Protein AF-A0A434X2I1-F1 (afdb_monomer_lite)

pLDDT: mean 78.24, std 21.18, range [28.56, 98.38]

Foldseek 3Di:
DDDDDDDDDDDDDDDDDDDDDDDDDDDDDDDDDDDDDDDDDDDDDDDDDPDPVPVVVPVVVVVVVVVVVVVVVVVVVLLVVLLVVLVVLQVLLVVLVVVVVVDDPPCSVVVCVVVVHDPVSNVLSVLCNQLVPHSVNCSVQPSPRSVVLLVVLVVPADDAQKKKKWWFDDPQDGTWIKIKHDPPRQWIKIKTWDADPVHNLDIDMDTGGIHGSSVVSVVVVCLCVQVPDPDNGHTPDIDMDGVVVVVVVVVVVVVVNVVVVVPDD

Radius of gyration: 32.54 Å; chains: 1; bounding box: 91×50×96 Å

Sequence (265 aa):
MRRTPALRSASPTSLGQEVWMQPPDMENPAPRAGGNRADFESSSVQENSENPGDRQGAMNSNRLPVLAAEIKNASVVFAQAQRMSADCIIVMGKSLVEAKELCAHGEWTGFLKAAGISPRSAQRYMRIVKSGIGSDYLSIVGLTDALDEIDAAVAAMPDPGWATFISYENEDGPPDVMMWWSTGSLTGGFLQTWKNYEEPDSHTCLIVESMPVFYIAFIAEVMASGIEGNNPRRQIVRQSIPFSERDEKIAFARSEIARYRETRP

Secondary structure (DSSP, 8-state):
----------------PPP-PPPPP---PPPP-------------------GGGGGTTTSTTHHHHHHHHHHHHHHHHHHHHHHHHHHHHHHHHHHHHHHHHSPTTTHHHHHHHTT--HHHHHHHHHHHHTT--HHHHHHH-HHHHHHHHHHHHHHSPPTTEEEEEEE--TTSSPEEEEEEE-SSSEEEEEEEEE-SSSTTPEEEEEEEEEEHHHHHHHHHHHHHT-SSSS---EEEEEEEEHHHHHHHHHHHHHHHHHHHHH--

Structure (mmCIF, N/CA/C/O backbone):
data_AF-A0A434X2I1-F1
#
_entry.id   AF-A0A434X2I1-F1
#
loop_
_atom_site.group_PDB
_atom_site.id
_atom_site.type_symbol
_atom_site.label_atom_id
_atom_site.label_alt_id
_atom_site.label_comp_id
_atom_site.label_asym_id
_atom_site.label_entity_id
_atom_site.label_seq_id
_atom_site.pdbx_PDB_ins_code
_atom_site.Cartn_x
_atom_site.Cartn_y
_atom_site.Cartn_z
_atom_site.occupancy
_atom_site.B_iso_or_equiv
_atom_site.auth_seq_id
_atom_site.auth_comp_id
_atom_site.auth_asym_id
_atom_site.auth_atom_id
_atom_site.pdbx_PDB_model_num
ATOM 1 N N . MET A 1 1 ? -60.619 12.013 -16.675 1.00 44.97 1 MET A N 1
ATOM 2 C CA . MET A 1 1 ? -61.590 11.365 -15.755 1.00 44.97 1 MET A CA 1
ATOM 3 C C . MET A 1 1 ? -60.901 10.194 -15.055 1.00 44.97 1 MET A C 1
ATOM 5 O O . MET A 1 1 ? -60.166 9.497 -15.738 1.00 44.97 1 MET A O 1
ATOM 9 N N . ARG A 1 2 ? -61.191 9.985 -13.754 1.00 34.34 2 ARG A N 1
ATOM 10 C CA . ARG A 1 2 ? -60.518 9.150 -12.710 1.00 34.34 2 ARG A CA 1
ATOM 11 C C . ARG A 1 2 ? -59.500 9.971 -11.890 1.00 34.34 2 ARG A C 1
ATOM 13 O O . ARG A 1 2 ? -58.427 10.260 -12.390 1.00 34.34 2 ARG A O 1
ATOM 20 N N . ARG A 1 3 ? -59.926 10.684 -10.834 1.00 32.03 3 ARG A N 1
ATOM 21 C CA . ARG A 1 3 ? -60.245 10.292 -9.429 1.00 32.03 3 ARG A CA 1
ATOM 22 C C . ARG A 1 3 ? -59.000 9.938 -8.577 1.00 32.03 3 ARG A C 1
ATOM 24 O O . ARG A 1 3 ? -58.463 8.850 -8.710 1.00 32.03 3 ARG A O 1
ATOM 31 N N . THR A 1 4 ? -58.625 10.927 -7.750 1.00 36.12 4 THR A N 1
ATOM 32 C CA . THR A 1 4 ? -58.064 11.005 -6.369 1.00 36.12 4 THR A CA 1
ATOM 33 C C . THR A 1 4 ? -57.888 9.703 -5.544 1.00 36.12 4 THR A C 1
ATOM 35 O O . THR A 1 4 ? -58.623 8.754 -5.805 1.00 36.12 4 THR A O 1
ATOM 38 N N . PRO A 1 5 ? -57.017 9.653 -4.494 1.00 43.59 5 PRO A N 1
ATOM 39 C CA . PRO A 1 5 ? -57.219 10.436 -3.257 1.00 43.59 5 PRO A CA 1
ATOM 40 C C . PRO A 1 5 ? -55.971 11.010 -2.551 1.00 43.59 5 PRO A C 1
ATOM 42 O O . PRO A 1 5 ? -54.826 10.662 -2.817 1.00 43.59 5 PRO A O 1
ATOM 45 N N . ALA A 1 6 ? -56.273 11.921 -1.625 1.00 35.75 6 ALA A N 1
ATOM 46 C CA . ALA A 1 6 ? -55.384 12.673 -0.753 1.00 35.75 6 ALA A CA 1
ATOM 47 C C . ALA A 1 6 ? -55.285 12.077 0.670 1.00 35.75 6 ALA A C 1
ATOM 49 O O . ALA A 1 6 ? -56.144 11.298 1.078 1.00 35.75 6 ALA A O 1
ATOM 50 N N . LEU A 1 7 ? -54.311 12.618 1.422 1.00 33.38 7 LEU A N 1
ATOM 51 C CA . LEU A 1 7 ? -54.213 12.764 2.888 1.00 33.38 7 LEU A CA 1
ATOM 52 C C . LEU A 1 7 ? -53.947 11.518 3.754 1.00 33.38 7 LEU A C 1
ATOM 54 O O . LEU A 1 7 ? -54.808 10.660 3.914 1.00 33.38 7 LEU A O 1
ATOM 58 N N . ARG A 1 8 ? -52.846 11.576 4.523 1.00 28.56 8 ARG A N 1
ATOM 59 C CA . ARG A 1 8 ? -52.921 11.701 5.994 1.00 28.56 8 ARG A CA 1
ATOM 60 C C . ARG A 1 8 ? -51.591 12.125 6.625 1.00 28.56 8 ARG A C 1
ATOM 62 O O . ARG A 1 8 ? -50.552 11.513 6.424 1.00 28.56 8 ARG A O 1
ATOM 69 N N . SER A 1 9 ? -51.700 13.188 7.409 1.00 37.62 9 SER A N 1
ATOM 70 C CA . SER A 1 9 ? -50.769 13.692 8.411 1.00 37.62 9 SER A CA 1
ATOM 71 C C . SER A 1 9 ? -50.610 12.723 9.585 1.00 37.62 9 SER A C 1
ATOM 73 O O . SER A 1 9 ? -51.612 12.213 10.091 1.00 37.62 9 SER A O 1
ATOM 75 N N . ALA A 1 10 ? -49.388 12.586 10.092 1.00 32.16 10 ALA A N 1
ATOM 76 C CA . ALA A 1 10 ? -49.122 12.105 11.443 1.00 32.16 10 ALA A CA 1
ATOM 77 C C . ALA A 1 10 ? -47.946 12.898 12.036 1.00 32.16 10 ALA A C 1
ATOM 79 O O . ALA A 1 10 ? -46.807 12.755 11.601 1.00 32.16 10 ALA A O 1
ATOM 80 N N . SER A 1 11 ? -48.238 13.751 13.018 1.00 40.00 11 SER A N 1
ATOM 81 C CA . SER A 1 11 ? -47.266 14.159 14.038 1.00 40.00 11 SER A CA 1
ATOM 82 C C . SER A 1 11 ? -47.177 13.044 15.077 1.00 40.00 11 SER A C 1
ATOM 84 O O . SER A 1 11 ? -48.204 12.425 15.372 1.00 40.00 11 SER A O 1
ATOM 86 N N . PRO A 1 12 ? -45.995 12.801 15.660 1.00 42.88 12 PRO A N 1
ATOM 87 C CA . PRO A 1 12 ? -45.944 12.859 17.120 1.00 42.88 12 PRO A CA 1
ATOM 88 C C . PRO A 1 12 ? -44.628 13.406 17.712 1.00 42.88 12 PRO A C 1
ATOM 90 O O . PRO A 1 12 ? -43.532 13.043 17.304 1.00 42.88 12 PRO A O 1
ATOM 93 N N . THR A 1 13 ? -44.818 14.177 18.783 1.00 35.12 13 THR A N 1
ATOM 94 C CA . THR A 1 13 ? -44.148 14.015 20.086 1.00 35.12 13 THR A CA 1
ATOM 95 C C . THR A 1 13 ? -42.776 14.647 20.329 1.00 35.12 13 THR A C 1
ATOM 97 O O . THR A 1 13 ? -41.742 14.254 19.802 1.00 35.12 13 THR A O 1
ATOM 100 N N . SER A 1 14 ? -42.816 15.588 21.276 1.00 46.62 14 SER A N 1
ATOM 101 C CA . SER A 1 14 ? -41.711 16.156 22.035 1.00 46.62 14 SER A CA 1
ATOM 102 C C . SER A 1 14 ? -41.023 15.130 22.942 1.00 46.62 14 SER A C 1
ATOM 104 O O . SER A 1 14 ? -41.674 14.497 23.770 1.00 46.62 14 SER A O 1
ATOM 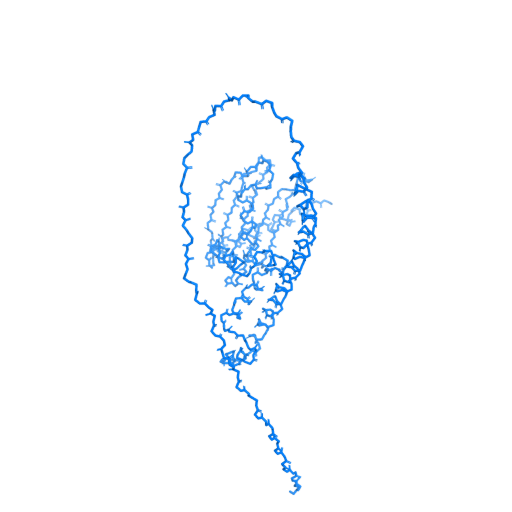106 N N . LEU A 1 15 ? -39.700 15.085 22.863 1.00 37.88 15 LEU A N 1
ATOM 107 C CA . LEU A 1 15 ? -38.740 14.567 23.843 1.00 37.88 15 LEU A CA 1
ATOM 108 C C . LEU A 1 15 ? -37.547 15.519 23.687 1.00 37.88 15 LEU A C 1
ATOM 110 O O . LEU A 1 15 ? -37.162 15.803 22.561 1.00 37.88 15 LEU A O 1
ATOM 114 N N . GLY A 1 16 ? -36.934 16.145 24.674 1.00 35.94 16 GLY A N 1
ATOM 115 C CA . GLY A 1 16 ? -36.853 15.999 26.117 1.00 35.94 16 GLY A CA 1
ATOM 116 C C . GLY A 1 16 ? -35.532 16.712 26.433 1.00 35.94 16 GLY A C 1
ATOM 117 O O . GLY A 1 16 ? -34.542 16.475 25.745 1.00 35.94 16 GLY A O 1
ATOM 118 N N . GLN A 1 17 ? -35.529 17.681 27.348 1.00 42.78 17 GLN A N 1
ATOM 119 C CA . GLN A 1 17 ? -34.310 18.405 27.722 1.00 42.78 17 GLN A CA 1
ATOM 120 C C . GLN A 1 17 ? -33.282 17.422 28.296 1.00 42.78 17 GLN A C 1
ATOM 122 O O . GLN A 1 17 ? -33.534 16.832 29.344 1.00 42.78 17 GLN A O 1
ATOM 127 N N . GLU A 1 18 ? -32.123 17.285 27.653 1.00 38.19 18 GLU A N 1
ATOM 128 C CA . GLU A 1 18 ? -30.958 16.644 28.262 1.00 38.19 18 GLU A CA 1
ATOM 129 C C . GLU A 1 18 ? -30.037 17.699 28.880 1.00 38.19 18 GLU A C 1
ATOM 131 O O . GLU A 1 18 ? -29.610 18.672 28.254 1.00 38.19 18 GLU A O 1
ATOM 136 N N . VAL A 1 19 ? -29.805 17.494 30.173 1.00 39.59 19 VAL A N 1
ATOM 137 C CA . VAL A 1 19 ? -28.961 18.269 31.072 1.00 39.59 19 VAL A CA 1
ATOM 138 C C . VAL A 1 19 ? -27.500 17.964 30.747 1.00 39.59 19 VAL A C 1
ATOM 140 O O . VAL A 1 19 ? -27.049 16.833 30.899 1.00 39.59 19 VAL A O 1
ATOM 143 N N . TRP A 1 20 ? -26.747 18.978 30.326 1.00 39.88 20 TRP A N 1
ATOM 144 C CA . TRP A 1 20 ? -25.297 18.884 30.173 1.00 39.88 20 TRP A CA 1
ATOM 145 C C . TRP A 1 20 ? -24.632 18.897 31.557 1.00 39.88 20 TRP A C 1
ATOM 147 O O . TRP A 1 20 ? -24.617 19.925 32.232 1.00 39.88 20 TRP A O 1
ATOM 157 N N . MET A 1 21 ? -24.084 17.756 31.985 1.00 44.72 21 MET A N 1
ATOM 158 C CA . MET A 1 21 ? -23.141 17.681 33.106 1.00 44.72 21 MET A CA 1
ATOM 159 C C . MET A 1 21 ? -21.776 18.213 32.653 1.00 44.72 21 MET A C 1
ATOM 161 O O . MET A 1 21 ? -21.186 17.702 31.702 1.00 44.72 21 MET A O 1
ATOM 165 N N . GLN A 1 22 ? -21.278 19.243 33.336 1.00 59.88 22 GLN A N 1
ATOM 166 C CA . GLN A 1 22 ? -19.905 19.727 33.187 1.00 59.88 22 GLN A CA 1
ATOM 167 C C . GLN A 1 22 ? -18.916 18.725 33.815 1.00 59.88 22 GLN A C 1
ATOM 169 O O . GLN A 1 22 ? -19.206 18.194 34.891 1.00 59.88 22 GLN A O 1
ATOM 174 N N . PRO A 1 23 ? -17.756 18.457 33.188 1.00 57.06 23 PRO A N 1
ATOM 175 C CA . PRO A 1 23 ? -16.685 17.696 33.821 1.00 57.06 23 PRO A CA 1
ATOM 176 C C . PRO A 1 23 ? -15.988 18.525 34.921 1.00 57.06 23 PRO A C 1
ATOM 178 O O . PRO A 1 23 ? -15.927 19.749 34.806 1.00 57.06 23 PRO A O 1
ATOM 181 N N . PRO A 1 24 ? -15.464 17.876 35.977 1.00 53.00 24 PRO A N 1
ATOM 182 C CA . PRO A 1 24 ? -14.841 18.555 37.109 1.00 53.00 24 PRO A CA 1
ATOM 183 C C . PRO A 1 24 ? -13.467 19.148 36.762 1.00 53.00 24 PRO A C 1
ATOM 185 O O . PRO A 1 24 ? -12.686 18.552 36.017 1.00 53.00 24 PRO A O 1
ATOM 188 N N . ASP A 1 25 ? -13.185 20.306 37.361 1.00 48.69 25 ASP A N 1
ATOM 189 C CA . ASP A 1 25 ? -11.928 21.050 37.271 1.00 48.69 25 ASP A CA 1
ATOM 190 C C . ASP A 1 25 ? -10.721 20.211 37.728 1.00 48.69 25 ASP A C 1
ATOM 192 O O . ASP A 1 25 ? -10.642 19.757 38.872 1.00 48.69 25 ASP A O 1
ATOM 196 N N . MET A 1 26 ? -9.750 20.027 36.827 1.00 53.81 26 MET A N 1
ATOM 197 C CA . MET A 1 26 ? -8.430 19.470 37.131 1.00 53.81 26 MET A CA 1
ATOM 198 C C . MET A 1 26 ? -7.434 20.598 37.426 1.00 53.81 26 MET A C 1
ATOM 200 O O . MET A 1 26 ? -6.647 20.987 36.566 1.00 53.81 26 MET A O 1
ATOM 204 N N . GLU A 1 27 ? -7.419 21.077 38.668 1.00 44.47 27 GLU A N 1
ATOM 205 C CA . GLU A 1 27 ? -6.332 21.901 39.208 1.00 44.47 27 GLU A CA 1
ATOM 206 C C . GLU A 1 27 ? -5.731 21.235 40.455 1.00 44.47 27 GLU A C 1
ATOM 208 O O . GLU A 1 27 ? -6.177 21.496 41.567 1.00 44.47 27 GLU A O 1
ATOM 213 N N . ASN A 1 28 ? -4.720 20.366 40.282 1.00 60.03 28 ASN A N 1
ATOM 214 C CA . ASN A 1 28 ? -3.515 20.347 41.135 1.00 60.03 28 ASN A CA 1
ATOM 215 C C . ASN A 1 28 ? -2.468 19.309 40.663 1.00 60.03 28 ASN A C 1
ATOM 217 O O . ASN A 1 28 ? -2.740 18.107 40.720 1.00 60.03 28 ASN A O 1
ATOM 221 N N . PRO A 1 29 ? -1.247 19.704 40.261 1.00 55.25 29 PRO A N 1
ATOM 222 C CA . PRO A 1 29 ? -0.132 18.772 40.108 1.00 55.25 29 PRO A CA 1
ATOM 223 C C . PRO A 1 29 ? 0.601 18.536 41.444 1.00 55.25 29 PRO A C 1
ATOM 225 O O . PRO A 1 29 ? 0.969 19.471 42.153 1.00 55.25 29 PRO A O 1
ATOM 228 N N . ALA A 1 30 ? 0.846 17.264 41.773 1.00 49.50 30 ALA A N 1
ATOM 229 C CA . ALA A 1 30 ? 1.566 16.831 42.975 1.00 49.50 30 ALA A CA 1
ATOM 230 C C . ALA A 1 30 ? 3.053 17.275 42.993 1.00 49.50 30 ALA A C 1
ATOM 232 O O . ALA A 1 30 ? 3.683 17.369 41.934 1.00 49.50 30 ALA A O 1
ATOM 233 N N . PRO A 1 31 ? 3.655 17.510 44.179 1.00 53.12 31 PRO A N 1
ATOM 234 C CA . PRO A 1 31 ? 5.023 18.009 44.301 1.00 53.12 31 PRO A CA 1
ATOM 235 C C . PRO A 1 31 ? 6.089 16.919 44.096 1.00 53.12 31 PRO A C 1
ATOM 237 O O . PRO A 1 31 ? 5.947 15.775 44.529 1.00 53.12 31 PRO A O 1
ATOM 240 N N . ARG A 1 32 ? 7.203 17.314 43.465 1.00 46.12 32 ARG A N 1
ATOM 241 C CA . ARG A 1 32 ? 8.424 16.513 43.286 1.00 46.12 32 ARG A CA 1
ATOM 242 C C . ARG A 1 32 ? 9.146 16.317 44.623 1.00 46.12 32 ARG A C 1
ATOM 244 O O . ARG A 1 32 ? 9.589 17.290 45.226 1.00 46.12 32 ARG A O 1
ATOM 251 N N . ALA A 1 33 ? 9.344 15.065 45.027 1.00 43.12 33 ALA A N 1
ATOM 252 C CA . ALA A 1 33 ? 10.246 14.706 46.116 1.00 43.12 33 ALA A CA 1
ATOM 253 C C . ALA A 1 33 ? 11.673 14.516 45.575 1.00 43.12 33 ALA A C 1
ATOM 255 O O . ALA A 1 33 ? 11.955 13.569 44.842 1.00 43.12 33 ALA A O 1
ATOM 256 N N . GLY A 1 34 ? 12.562 15.445 45.927 1.00 41.31 34 GLY A N 1
ATOM 257 C CA . GLY A 1 34 ? 14.005 15.223 45.943 1.00 41.31 34 GLY A CA 1
ATOM 258 C C . GLY A 1 34 ? 14.435 14.694 47.313 1.00 41.31 34 GLY A C 1
ATOM 259 O O . GLY A 1 34 ? 13.819 15.025 48.323 1.00 41.31 34 GLY A O 1
ATOM 260 N N . GLY A 1 35 ? 15.496 13.890 47.355 1.00 36.81 35 GLY A N 1
ATOM 261 C CA . GLY A 1 35 ? 16.069 13.414 48.613 1.00 36.81 35 GLY A CA 1
ATOM 262 C C . GLY A 1 35 ? 17.218 12.437 48.402 1.00 36.81 35 GLY A C 1
ATOM 263 O O . GLY A 1 35 ? 17.005 11.279 48.068 1.00 36.81 35 GLY A O 1
ATOM 264 N N . ASN A 1 36 ? 18.435 12.943 48.579 1.00 37.22 36 ASN A N 1
ATOM 265 C CA . ASN A 1 36 ? 19.704 12.228 48.504 1.00 37.22 36 ASN A CA 1
ATOM 266 C C . ASN A 1 36 ? 19.905 11.226 49.657 1.00 37.22 36 ASN A C 1
ATOM 268 O O . ASN A 1 36 ? 19.637 11.537 50.811 1.00 37.22 36 ASN A O 1
ATOM 272 N N . ARG A 1 37 ? 20.478 10.068 49.304 1.00 38.44 37 ARG A N 1
ATOM 273 C CA . ARG A 1 37 ? 21.733 9.481 49.823 1.00 38.44 37 ARG A CA 1
ATOM 274 C C . ARG A 1 37 ? 22.205 9.925 51.223 1.00 38.44 37 ARG A C 1
ATOM 276 O O . ARG A 1 37 ? 22.713 11.033 51.352 1.00 38.44 37 ARG A O 1
ATOM 283 N N . ALA A 1 38 ? 22.212 8.985 52.171 1.00 39.97 38 ALA A N 1
ATOM 284 C CA . ALA A 1 38 ? 23.273 8.815 53.171 1.00 39.97 38 ALA A CA 1
ATOM 285 C C . ALA A 1 38 ? 23.182 7.422 53.828 1.00 39.97 38 ALA A C 1
ATOM 287 O O . ALA A 1 38 ? 22.155 7.046 54.381 1.00 39.97 38 ALA A O 1
ATOM 288 N N . ASP A 1 39 ? 24.283 6.693 53.679 1.00 41.94 39 ASP A N 1
ATOM 289 C CA . ASP A 1 39 ? 25.041 5.999 54.716 1.00 41.94 39 ASP A CA 1
ATOM 290 C C . ASP A 1 39 ? 24.488 4.761 55.438 1.00 41.94 39 ASP A C 1
ATOM 292 O O . ASP A 1 39 ? 23.453 4.713 56.095 1.00 41.94 39 ASP A O 1
ATOM 296 N N . PHE A 1 40 ? 25.316 3.736 55.265 1.00 43.16 40 PHE A N 1
ATOM 297 C CA . PHE A 1 40 ? 25.263 2.373 55.730 1.00 43.16 40 PHE A CA 1
ATOM 298 C C . PHE A 1 40 ? 26.091 2.316 57.014 1.00 43.16 40 PHE A C 1
ATOM 300 O O . PHE A 1 40 ? 27.318 2.325 56.946 1.00 43.16 40 PHE A O 1
ATOM 307 N N . GLU A 1 41 ? 25.441 2.249 58.173 1.00 39.25 41 GLU A N 1
ATOM 308 C CA . GLU A 1 41 ? 26.104 1.839 59.409 1.00 39.25 41 GLU A CA 1
ATOM 309 C C . GLU A 1 41 ? 25.359 0.679 60.056 1.00 39.25 41 GLU A C 1
ATOM 311 O O . GLU A 1 41 ? 24.156 0.697 60.314 1.00 39.25 41 GLU A O 1
ATOM 316 N N . SER A 1 42 ? 26.145 -0.369 60.257 1.00 45.00 42 SER A N 1
ATOM 317 C CA . SER A 1 42 ? 25.795 -1.636 60.857 1.00 45.00 42 SER A CA 1
ATOM 318 C C . SER A 1 42 ? 25.911 -1.504 62.373 1.00 45.00 42 SER A C 1
ATOM 320 O O . SER A 1 42 ? 26.976 -1.149 62.882 1.00 45.00 42 SER A O 1
ATOM 322 N N . SER A 1 43 ? 24.849 -1.823 63.111 1.00 36.28 43 SER A N 1
ATOM 323 C CA . SER A 1 43 ? 24.983 -2.259 64.500 1.00 36.28 43 SER A CA 1
ATOM 324 C C . SER A 1 43 ? 23.850 -3.186 64.921 1.00 36.28 43 SER A C 1
ATOM 326 O O . SER A 1 43 ? 22.663 -2.910 64.783 1.00 36.28 43 SER A O 1
ATOM 328 N N . SER A 1 44 ? 24.315 -4.318 65.428 1.00 47.00 44 SER A N 1
ATOM 329 C CA . SER A 1 44 ? 23.669 -5.443 66.085 1.00 47.00 44 SER A CA 1
ATOM 330 C C . SER A 1 44 ? 22.725 -5.079 67.229 1.00 47.00 44 SER A C 1
ATOM 332 O O . SER A 1 44 ? 23.173 -4.390 68.139 1.00 47.00 44 SER A O 1
ATOM 334 N N . VAL A 1 45 ? 21.539 -5.701 67.282 1.00 43.00 45 VAL A N 1
ATOM 335 C CA . VAL A 1 45 ? 20.890 -6.181 68.521 1.00 43.00 45 VAL A CA 1
ATOM 336 C C . VAL A 1 45 ? 19.970 -7.364 68.172 1.00 43.00 45 VAL A C 1
ATOM 338 O O . VAL A 1 45 ? 19.134 -7.268 67.278 1.00 43.00 45 VAL A O 1
ATOM 341 N N . GLN A 1 46 ? 20.143 -8.489 68.872 1.00 48.47 46 GLN A N 1
ATOM 342 C CA . GLN A 1 46 ? 19.164 -9.576 68.958 1.00 48.47 46 GLN A CA 1
ATOM 343 C C . GLN A 1 46 ? 17.952 -9.110 69.771 1.00 48.47 46 GLN A C 1
ATOM 345 O O . GLN A 1 46 ? 18.104 -8.808 70.951 1.00 48.47 46 GLN A O 1
ATOM 350 N N . GLU A 1 47 ? 16.756 -9.172 69.193 1.00 37.91 47 GLU A N 1
ATOM 351 C CA . GLU A 1 47 ? 15.507 -9.220 69.954 1.00 37.91 47 GLU A CA 1
ATOM 352 C C . GLU A 1 47 ? 14.591 -10.293 69.360 1.00 37.91 47 GLU A C 1
ATOM 354 O O . GLU A 1 47 ? 14.102 -10.193 68.236 1.00 37.91 47 GLU A O 1
ATOM 359 N N . ASN A 1 48 ? 14.378 -11.349 70.146 1.00 49.22 48 ASN A N 1
ATOM 360 C CA . ASN A 1 48 ? 13.229 -12.227 70.000 1.00 49.22 48 ASN A CA 1
ATOM 361 C C . ASN A 1 48 ? 11.976 -11.405 70.309 1.00 49.22 48 ASN A C 1
ATOM 363 O O . ASN A 1 48 ? 11.710 -11.075 71.463 1.00 49.22 48 ASN A O 1
ATOM 367 N N . SER A 1 49 ? 11.195 -11.122 69.280 1.00 44.72 49 SER A N 1
ATOM 368 C CA . SER A 1 49 ? 9.793 -10.751 69.395 1.00 44.72 49 SER A CA 1
ATOM 369 C C . SER A 1 49 ? 9.130 -11.254 68.125 1.00 44.72 49 SER A C 1
ATOM 371 O O . SER A 1 49 ? 9.371 -10.737 67.035 1.00 44.72 49 SER A O 1
ATOM 373 N N . GLU A 1 50 ? 8.374 -12.342 68.255 1.00 48.75 50 GLU A N 1
ATOM 374 C CA . GLU A 1 50 ? 7.473 -12.833 67.221 1.00 48.75 50 GLU A CA 1
ATOM 375 C C . GLU A 1 50 ? 6.548 -11.684 66.816 1.00 48.75 50 GLU A C 1
ATOM 377 O O . GLU A 1 50 ? 5.581 -11.365 67.505 1.00 48.75 50 GLU A O 1
ATOM 382 N N . ASN A 1 51 ? 6.881 -11.022 65.710 1.00 49.25 51 ASN A N 1
ATOM 383 C CA . ASN A 1 51 ? 6.086 -9.944 65.160 1.00 49.25 51 ASN A CA 1
ATOM 384 C C . ASN A 1 51 ? 4.856 -10.568 64.472 1.00 49.25 51 ASN A C 1
ATOM 386 O O . ASN A 1 51 ? 5.010 -11.237 63.447 1.00 49.25 51 ASN A O 1
ATOM 390 N N . PRO A 1 52 ? 3.619 -10.340 64.952 1.00 46.56 52 PRO A N 1
ATOM 391 C CA . PRO A 1 52 ? 2.417 -10.818 64.278 1.00 46.56 52 PRO A CA 1
ATOM 392 C C . PRO A 1 52 ? 2.078 -9.986 63.022 1.00 46.56 52 PRO A C 1
ATOM 394 O O . PRO A 1 52 ? 0.980 -10.110 62.478 1.00 46.56 52 PRO A O 1
ATOM 397 N N . GLY A 1 53 ? 3.012 -9.149 62.550 1.00 47.88 53 GLY A N 1
ATOM 398 C CA . GLY A 1 53 ? 2.918 -8.344 61.331 1.00 47.88 53 GLY A CA 1
ATOM 399 C C . GLY A 1 53 ? 3.193 -9.096 60.022 1.00 47.88 53 GLY A C 1
ATOM 400 O O . GLY A 1 53 ? 2.877 -8.575 58.955 1.00 47.88 53 GLY A O 1
ATOM 401 N N . ASP A 1 54 ? 3.686 -10.339 60.066 1.00 45.66 54 ASP A N 1
ATOM 402 C CA . ASP A 1 54 ? 3.977 -11.123 58.849 1.00 45.66 54 ASP A CA 1
ATOM 403 C C . ASP A 1 54 ? 2.722 -11.650 58.120 1.00 45.66 54 ASP A C 1
ATOM 405 O O . ASP A 1 54 ? 2.796 -12.299 57.076 1.00 45.66 54 ASP A O 1
ATOM 409 N N . ARG A 1 55 ? 1.521 -11.324 58.616 1.00 48.22 55 ARG A N 1
ATOM 410 C CA . ARG A 1 55 ? 0.253 -11.666 57.949 1.00 48.22 55 ARG A CA 1
ATOM 411 C C . ARG A 1 55 ? -0.134 -10.728 56.803 1.00 48.22 55 ARG A C 1
ATOM 413 O O . ARG A 1 55 ? -1.040 -11.073 56.047 1.00 48.22 55 ARG A O 1
ATOM 420 N N . GLN A 1 56 ? 0.548 -9.596 56.605 1.00 50.12 56 GLN A N 1
ATOM 421 C CA . GLN A 1 56 ? 0.297 -8.733 55.440 1.00 50.12 56 GLN A CA 1
ATOM 422 C C . GLN A 1 56 ? 1.038 -9.181 54.162 1.00 50.12 56 GLN A C 1
ATOM 424 O O . GLN A 1 56 ? 0.635 -8.788 53.067 1.00 50.12 56 GLN A O 1
ATOM 429 N N . GLY A 1 57 ? 2.056 -10.047 54.258 1.00 48.44 57 GLY A N 1
ATOM 430 C CA . GLY A 1 57 ? 2.831 -10.524 53.099 1.00 48.44 57 GLY A CA 1
ATOM 431 C C . GLY A 1 57 ? 2.094 -11.529 52.201 1.00 48.44 57 GLY A C 1
ATOM 432 O O . GLY A 1 57 ? 2.375 -11.621 51.009 1.00 48.44 57 GLY A O 1
ATOM 433 N N . ALA A 1 58 ? 1.098 -12.242 52.736 1.00 49.88 58 ALA A N 1
ATOM 434 C CA . ALA A 1 58 ? 0.355 -13.264 51.990 1.00 49.88 58 ALA A CA 1
ATOM 435 C C . ALA A 1 58 ? -0.887 -12.723 51.248 1.00 49.88 58 ALA A C 1
ATOM 437 O O . ALA A 1 58 ? -1.331 -13.326 50.272 1.00 49.88 58 ALA A O 1
ATOM 438 N N . MET A 1 59 ? -1.437 -11.572 51.658 1.00 50.06 59 MET A N 1
ATOM 439 C CA . MET A 1 59 ? -2.678 -11.016 51.084 1.00 50.06 59 MET A CA 1
ATOM 440 C C . MET A 1 59 ? -2.475 -10.258 49.762 1.00 50.06 59 MET A C 1
ATOM 442 O O . MET A 1 59 ? -3.430 -10.078 49.010 1.00 50.06 59 MET A O 1
ATOM 446 N N . ASN A 1 60 ? -1.232 -9.904 49.418 1.00 54.19 60 ASN A N 1
ATOM 447 C CA . ASN A 1 60 ? -0.896 -9.288 48.127 1.00 54.19 60 ASN A CA 1
ATOM 448 C C . ASN A 1 60 ? -0.517 -10.322 47.048 1.00 54.19 60 ASN A C 1
ATOM 450 O O . ASN A 1 60 ? -0.504 -9.999 45.861 1.00 54.19 60 ASN A O 1
ATOM 454 N N . SER A 1 61 ? -0.275 -11.580 47.438 1.00 59.75 61 SER A N 1
ATOM 455 C CA . SER A 1 61 ? 0.120 -12.663 46.523 1.00 59.75 61 SER A CA 1
ATOM 456 C C . SER A 1 61 ? -1.030 -13.114 45.605 1.00 59.75 61 SER A C 1
ATOM 458 O O . SER A 1 61 ? -0.814 -13.503 44.459 1.00 59.75 61 SER A O 1
ATOM 460 N N . ASN A 1 62 ? -2.283 -12.950 46.048 1.00 73.19 62 ASN A N 1
ATOM 461 C CA . ASN A 1 62 ? -3.467 -13.360 45.284 1.00 73.19 62 ASN A CA 1
ATOM 462 C C . ASN A 1 62 ? -3.984 -12.301 44.298 1.00 73.19 62 ASN A C 1
ATOM 464 O O . ASN A 1 62 ? -4.850 -12.610 43.480 1.00 73.19 62 ASN A O 1
ATOM 468 N N . ARG A 1 63 ? -3.476 -11.059 44.331 1.00 89.44 63 ARG A N 1
ATOM 469 C CA . ARG A 1 63 ? -3.926 -10.014 43.396 1.00 89.44 63 ARG A CA 1
ATOM 470 C C . ARG A 1 63 ? -3.246 -10.128 42.037 1.00 89.44 63 ARG A C 1
ATOM 472 O O . ARG A 1 63 ? -3.890 -9.835 41.037 1.00 89.44 63 ARG A O 1
ATOM 479 N N . LEU A 1 64 ? -1.996 -10.592 41.979 1.00 92.62 64 LEU A N 1
ATOM 480 C CA . LEU A 1 64 ? -1.270 -10.748 40.715 1.00 92.62 64 LEU A CA 1
ATOM 481 C C . LEU A 1 64 ? -1.951 -11.741 39.756 1.00 92.62 64 LEU A C 1
ATOM 483 O O . LEU A 1 64 ? -2.141 -11.370 38.600 1.00 92.62 64 LEU A O 1
ATOM 487 N N . PRO A 1 65 ? -2.408 -12.937 40.188 1.00 94.00 65 PRO A N 1
ATOM 488 C CA . PRO A 1 65 ? -3.174 -13.827 39.313 1.00 94.00 65 PRO A CA 1
ATOM 489 C C . PRO A 1 65 ? -4.495 -13.216 38.824 1.00 94.00 65 PRO A C 1
ATOM 491 O O . PRO A 1 65 ? -4.869 -13.400 37.668 1.00 94.00 65 PRO A O 1
ATOM 494 N N . VAL A 1 66 ? -5.190 -12.456 39.679 1.00 93.75 66 VAL A N 1
ATOM 495 C CA . VAL A 1 66 ? -6.447 -11.785 39.308 1.00 93.75 66 VAL A CA 1
ATOM 496 C C . VAL A 1 66 ? -6.190 -10.662 38.302 1.00 93.75 66 VAL A C 1
ATOM 498 O O . VAL A 1 66 ? -6.859 -10.606 37.276 1.00 93.75 66 VAL A O 1
ATOM 501 N N . LEU A 1 67 ? -5.178 -9.820 38.534 1.00 95.62 67 LEU A N 1
ATOM 502 C CA . LEU A 1 67 ? -4.750 -8.786 37.588 1.00 95.62 67 LEU A CA 1
ATOM 503 C C . LEU A 1 67 ? -4.299 -9.395 36.261 1.00 95.62 67 LEU A C 1
ATOM 505 O O . LEU A 1 67 ? -4.634 -8.870 35.207 1.00 95.62 67 LEU A O 1
ATOM 509 N N . ALA A 1 68 ? -3.582 -10.519 36.289 1.00 95.19 68 ALA A N 1
ATOM 510 C CA . ALA A 1 68 ? -3.187 -11.220 35.074 1.00 95.19 68 ALA A CA 1
ATOM 511 C C . ALA A 1 68 ? -4.411 -11.688 34.269 1.00 95.19 68 ALA A C 1
ATOM 513 O O . ALA A 1 68 ? -4.432 -11.541 33.047 1.00 95.19 68 ALA A O 1
ATOM 514 N N . ALA A 1 69 ? -5.453 -12.198 34.935 1.00 95.56 69 ALA A N 1
ATOM 515 C CA . ALA A 1 69 ? -6.710 -12.563 34.285 1.00 95.56 69 ALA A CA 1
ATOM 516 C C . ALA A 1 69 ? -7.468 -11.337 33.740 1.00 95.56 69 ALA A C 1
ATOM 518 O O . ALA A 1 69 ? -7.950 -11.373 32.609 1.00 95.56 69 ALA A O 1
ATOM 519 N N . GLU A 1 70 ? -7.532 -10.241 34.503 1.00 97.62 70 GLU A N 1
ATOM 520 C CA . GLU A 1 70 ? -8.141 -8.971 34.079 1.00 97.62 70 GLU A CA 1
ATOM 521 C C . GLU A 1 70 ? -7.429 -8.397 32.841 1.00 97.62 70 GLU A C 1
ATOM 523 O O . GLU A 1 70 ? -8.083 -8.094 31.843 1.00 97.62 70 GLU A O 1
ATOM 528 N N . ILE A 1 71 ? -6.092 -8.328 32.861 1.00 97.88 71 ILE A N 1
ATOM 529 C CA . ILE A 1 71 ? -5.263 -7.860 31.739 1.00 97.88 71 ILE A CA 1
ATOM 530 C C . ILE A 1 71 ? -5.453 -8.758 30.518 1.00 97.88 71 ILE A C 1
ATOM 532 O O . ILE A 1 71 ? -5.630 -8.248 29.415 1.00 97.88 71 ILE A O 1
ATOM 536 N N . LYS A 1 72 ? -5.451 -10.085 30.697 1.00 97.56 72 LYS A N 1
ATOM 537 C CA . LYS A 1 72 ? -5.671 -11.031 29.596 1.00 97.56 72 LYS A CA 1
ATOM 538 C C . LYS A 1 72 ? -7.042 -10.834 28.950 1.00 97.56 72 LYS A C 1
ATOM 540 O O . LYS A 1 72 ? -7.151 -10.852 27.729 1.00 97.56 72 LYS A O 1
ATOM 545 N N . ASN A 1 73 ? -8.088 -10.637 29.748 1.00 97.56 73 ASN A N 1
ATOM 546 C CA . ASN A 1 73 ? -9.427 -10.394 29.214 1.00 97.56 73 ASN A CA 1
ATOM 547 C C . ASN A 1 73 ? -9.494 -9.047 28.483 1.00 97.56 73 ASN A C 1
ATOM 549 O O . ASN A 1 73 ? -10.002 -8.980 27.364 1.00 97.56 73 ASN A O 1
ATOM 553 N N . ALA A 1 74 ? -8.935 -7.992 29.079 1.00 97.44 74 ALA A N 1
ATOM 554 C CA . ALA A 1 74 ? -8.885 -6.669 28.469 1.00 97.44 74 ALA A CA 1
ATOM 555 C C . ALA A 1 74 ? -8.088 -6.665 27.155 1.00 97.44 74 ALA A C 1
ATOM 557 O O . ALA A 1 74 ? -8.530 -6.054 26.185 1.00 97.44 74 ALA A O 1
ATOM 558 N N . SER A 1 75 ? -6.960 -7.381 27.083 1.00 96.50 75 SER A N 1
ATOM 559 C CA . SER A 1 75 ? -6.137 -7.449 25.870 1.00 96.50 75 SER A CA 1
ATOM 560 C C . SER A 1 75 ? -6.843 -8.176 24.726 1.00 96.50 75 SER A C 1
ATOM 562 O O . SER A 1 75 ? -6.773 -7.726 23.584 1.00 96.50 75 SER A O 1
ATOM 564 N N . VAL A 1 76 ? -7.589 -9.246 25.023 1.00 97.25 76 VAL A N 1
ATOM 565 C CA . VAL A 1 76 ? -8.407 -9.955 24.027 1.00 97.25 76 VAL A CA 1
ATOM 566 C C . VAL A 1 76 ? -9.510 -9.048 23.480 1.00 97.25 76 VAL A C 1
ATOM 568 O O . VAL A 1 76 ? -9.670 -8.954 22.264 1.00 97.25 76 VAL A O 1
ATOM 571 N N . VAL A 1 77 ? -10.246 -8.352 24.356 1.00 97.44 77 VAL A N 1
ATOM 572 C CA . VAL A 1 77 ? -11.312 -7.421 23.941 1.00 97.44 77 VAL A CA 1
ATO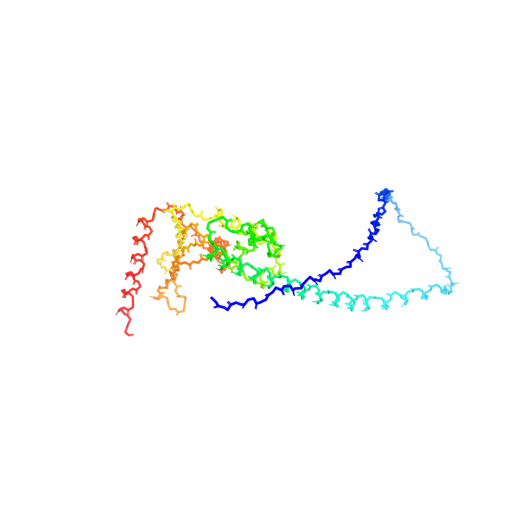M 573 C C . VAL A 1 77 ? -10.739 -6.271 23.112 1.00 97.44 77 VAL A C 1
ATOM 575 O O . VAL A 1 77 ? -11.302 -5.912 22.079 1.00 97.44 77 VAL A O 1
ATOM 578 N N . PHE A 1 78 ? -9.598 -5.723 23.528 1.00 96.25 78 PHE A N 1
ATOM 579 C CA . PHE A 1 78 ? -8.909 -4.662 22.804 1.00 96.25 78 PHE A CA 1
ATOM 580 C C . PHE A 1 78 ? -8.494 -5.101 21.393 1.00 96.25 78 PHE A C 1
ATOM 582 O O . PHE A 1 78 ? -8.844 -4.429 20.424 1.00 96.25 78 PHE A O 1
ATOM 589 N N . ALA A 1 79 ? -7.839 -6.258 21.254 1.00 94.56 79 ALA A N 1
ATOM 590 C CA . ALA A 1 79 ? -7.424 -6.784 19.952 1.00 94.56 79 ALA A CA 1
ATOM 591 C C . ALA A 1 79 ? -8.622 -7.042 19.017 1.00 94.56 79 ALA A C 1
ATOM 593 O O . ALA A 1 79 ? -8.572 -6.741 17.823 1.00 94.56 79 ALA A O 1
ATOM 594 N N . GLN A 1 80 ? -9.737 -7.550 19.557 1.00 96.44 80 GLN A N 1
ATOM 595 C CA . GLN A 1 80 ? -10.976 -7.721 18.791 1.00 96.44 80 GLN A CA 1
ATOM 596 C C . GLN A 1 80 ? -11.554 -6.380 18.325 1.00 96.44 80 GLN A C 1
ATOM 598 O O . GLN A 1 80 ? -11.956 -6.258 17.168 1.00 96.44 80 GLN A O 1
ATOM 603 N N . ALA A 1 81 ? -11.568 -5.366 19.195 1.00 96.81 81 ALA A N 1
ATOM 604 C CA . ALA A 1 81 ? -12.045 -4.031 18.851 1.00 96.81 81 ALA A CA 1
ATOM 605 C C . ALA A 1 81 ? -11.170 -3.361 17.777 1.00 96.81 81 ALA A C 1
ATOM 607 O O . ALA A 1 81 ? -11.705 -2.738 16.860 1.00 96.81 81 ALA A O 1
ATOM 608 N N . GLN A 1 82 ? -9.844 -3.532 17.841 1.00 96.69 82 GLN A N 1
ATOM 609 C CA . GLN A 1 82 ? -8.921 -3.044 16.811 1.00 96.69 82 GLN A CA 1
ATOM 610 C C . GLN A 1 82 ? -9.204 -3.681 15.450 1.00 96.69 82 GLN A C 1
ATOM 612 O O . GLN A 1 82 ? -9.353 -2.964 14.459 1.00 96.69 82 GLN A O 1
ATOM 617 N N . ARG A 1 83 ? -9.343 -5.012 15.403 1.00 96.38 83 ARG A N 1
ATOM 618 C CA . ARG A 1 83 ? -9.647 -5.728 14.159 1.00 96.38 83 ARG A CA 1
ATOM 619 C C . ARG A 1 83 ? -10.993 -5.311 13.577 1.00 96.38 83 ARG A C 1
ATOM 621 O O . ARG A 1 83 ? -11.066 -4.958 12.407 1.00 96.38 83 ARG A O 1
ATOM 628 N N . MET A 1 84 ? -12.027 -5.251 14.416 1.00 97.94 84 MET A N 1
ATOM 629 C CA . MET A 1 84 ? -13.363 -4.810 14.008 1.00 97.94 84 MET A CA 1
ATOM 630 C C . MET A 1 84 ? -13.353 -3.376 13.462 1.00 97.94 84 MET A C 1
ATOM 632 O O . MET A 1 84 ? -13.989 -3.084 12.452 1.00 97.94 84 MET A O 1
ATOM 636 N N . SER A 1 85 ? -12.617 -2.471 14.112 1.00 97.25 85 SER A N 1
ATOM 637 C CA . SER A 1 85 ? -12.456 -1.092 13.645 1.00 97.25 85 SER A CA 1
ATOM 638 C C . SER A 1 85 ? -11.773 -1.042 12.275 1.00 97.25 85 SER A C 1
ATOM 640 O O . SER A 1 85 ?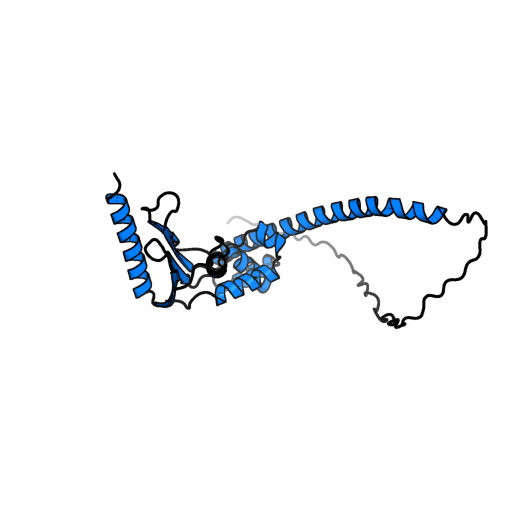 -12.259 -0.367 11.364 1.00 97.25 85 SER A O 1
ATOM 642 N N . ALA A 1 86 ? -10.693 -1.808 12.097 1.00 97.88 86 ALA A N 1
ATOM 643 C CA . ALA A 1 86 ? -9.976 -1.903 10.831 1.00 97.88 86 ALA A CA 1
ATOM 644 C C . ALA A 1 86 ? -10.860 -2.470 9.707 1.00 97.88 86 ALA A C 1
ATOM 646 O O . ALA A 1 86 ? -10.932 -1.876 8.630 1.00 97.88 86 ALA A O 1
ATOM 647 N N . ASP A 1 87 ? -11.591 -3.557 9.963 1.00 98.00 87 ASP A N 1
ATOM 648 C CA . ASP A 1 87 ? -12.526 -4.154 9.003 1.00 98.00 87 ASP A CA 1
ATOM 649 C C . ASP A 1 87 ? -13.617 -3.154 8.586 1.00 98.00 87 ASP A C 1
ATOM 651 O O . ASP A 1 87 ? -13.863 -2.957 7.393 1.00 98.00 87 ASP A O 1
ATOM 655 N N . CYS A 1 88 ? -14.217 -2.446 9.551 1.00 98.12 88 CYS A N 1
ATOM 656 C CA . CYS A 1 88 ? -15.196 -1.391 9.282 1.00 98.12 88 CYS A CA 1
ATOM 657 C C . CYS A 1 88 ? -14.615 -0.274 8.404 1.00 98.12 88 CYS A C 1
ATOM 659 O O . CYS A 1 88 ? -15.277 0.171 7.466 1.00 98.12 88 CYS A O 1
ATOM 661 N N . ILE A 1 89 ? -13.381 0.174 8.667 1.00 98.19 89 ILE A N 1
ATOM 662 C CA . ILE A 1 89 ? -12.706 1.196 7.851 1.00 98.19 89 ILE A CA 1
ATOM 663 C C . ILE A 1 89 ? -12.525 0.720 6.409 1.00 98.19 89 ILE A C 1
ATOM 665 O O . ILE A 1 89 ? -12.803 1.484 5.482 1.00 98.19 89 ILE A O 1
ATOM 669 N N . ILE A 1 90 ? -12.104 -0.531 6.203 1.00 98.06 90 ILE A N 1
ATOM 670 C CA . ILE A 1 90 ? -11.930 -1.100 4.861 1.00 98.06 90 ILE A CA 1
ATOM 671 C C . ILE A 1 90 ? -13.268 -1.188 4.123 1.00 98.06 90 ILE A C 1
ATOM 673 O O . ILE A 1 90 ? -13.345 -0.804 2.954 1.00 98.06 90 ILE A O 1
ATOM 677 N N . VAL A 1 91 ? -14.331 -1.644 4.791 1.00 98.25 91 VAL A N 1
ATOM 678 C CA . VAL A 1 91 ? -15.678 -1.703 4.201 1.00 98.25 91 VAL A CA 1
ATOM 679 C C . VAL A 1 91 ? -16.161 -0.303 3.827 1.00 98.25 91 VAL A C 1
ATOM 681 O O . VAL A 1 91 ? -16.517 -0.077 2.672 1.00 98.25 91 VAL A O 1
ATOM 684 N N . MET A 1 92 ? -16.090 0.660 4.753 1.00 98.06 92 MET A N 1
ATOM 685 C CA . MET A 1 92 ? -16.465 2.051 4.482 1.00 98.06 92 MET A CA 1
ATOM 686 C C . MET A 1 92 ? -15.659 2.632 3.320 1.00 98.06 92 MET A C 1
ATOM 688 O O . MET A 1 92 ? -16.231 3.243 2.424 1.00 98.06 92 MET A O 1
ATOM 692 N N . GLY A 1 93 ? -14.339 2.430 3.301 1.00 97.94 93 GLY A N 1
ATOM 693 C CA . GLY A 1 93 ? -13.470 2.916 2.234 1.00 97.94 93 GLY A CA 1
ATOM 694 C C . GLY A 1 93 ? -13.850 2.352 0.864 1.00 97.94 93 GLY A C 1
ATOM 695 O O . GLY A 1 93 ? -13.950 3.122 -0.089 1.00 97.94 93 GLY A O 1
ATOM 696 N N . LYS A 1 94 ? -14.132 1.045 0.766 1.00 98.00 94 LYS A N 1
ATOM 697 C CA . LYS A 1 94 ? -14.583 0.393 -0.476 1.00 98.00 94 LYS A CA 1
ATOM 698 C C . LYS A 1 94 ? -15.926 0.952 -0.942 1.00 98.00 94 LYS A C 1
ATOM 700 O O . LYS A 1 94 ? -16.017 1.407 -2.079 1.00 98.00 94 LYS A O 1
ATOM 705 N N . SER A 1 95 ? -16.918 1.018 -0.050 1.00 98.25 95 SER A N 1
ATOM 706 C CA . SER A 1 95 ? -18.231 1.599 -0.362 1.00 98.25 95 SER A CA 1
ATOM 707 C C . SER A 1 95 ? -18.131 3.064 -0.791 1.00 98.25 95 SER A C 1
ATOM 709 O O . SER A 1 95 ? -18.860 3.503 -1.672 1.00 98.25 95 SER A O 1
ATOM 711 N N . LEU A 1 96 ? -17.219 3.837 -0.194 1.00 98.38 96 LEU A N 1
ATOM 712 C CA . LEU A 1 96 ? -16.990 5.235 -0.561 1.00 98.38 96 LEU A CA 1
ATOM 713 C C . LEU A 1 96 ? -16.312 5.385 -1.929 1.00 98.38 96 LEU A C 1
ATOM 715 O O . LEU A 1 96 ? -16.619 6.337 -2.644 1.00 98.38 96 LEU A O 1
ATOM 719 N N . VAL A 1 97 ? -15.391 4.484 -2.292 1.00 97.00 97 VAL A N 1
ATOM 720 C CA . VAL A 1 97 ? -14.784 4.459 -3.634 1.00 97.00 97 VAL A CA 1
ATOM 721 C C . VAL A 1 97 ? -15.861 4.194 -4.683 1.00 97.00 97 VAL A C 1
ATOM 723 O O . VAL A 1 97 ? -16.001 5.003 -5.596 1.00 97.00 97 VAL A O 1
ATOM 726 N N . GLU A 1 98 ? -16.667 3.151 -4.489 1.00 97.75 98 GLU A N 1
ATOM 727 C CA . GLU A 1 98 ? -17.778 2.799 -5.381 1.00 97.75 98 GLU A CA 1
ATOM 728 C C . GLU A 1 98 ? -18.813 3.931 -5.472 1.00 97.75 98 GLU A C 1
ATOM 730 O O . GLU A 1 98 ? -19.160 4.389 -6.559 1.00 97.75 98 GLU A O 1
ATOM 735 N N . ALA A 1 99 ? -19.251 4.476 -4.333 1.00 97.62 99 ALA A N 1
ATOM 736 C CA . ALA A 1 99 ? -20.208 5.578 -4.314 1.00 97.62 99 ALA A CA 1
ATOM 737 C C . ALA A 1 99 ? -19.687 6.821 -5.049 1.00 97.62 99 ALA A C 1
ATOM 739 O O . ALA A 1 99 ? -20.458 7.512 -5.714 1.00 97.62 99 ALA A O 1
ATOM 740 N N . LYS A 1 100 ? -18.382 7.113 -4.960 1.00 96.88 100 LYS A N 1
ATOM 741 C CA . LYS A 1 100 ? -17.780 8.254 -5.659 1.00 96.88 100 LYS A CA 1
ATOM 742 C C . LYS A 1 100 ? -17.786 8.079 -7.179 1.00 96.88 100 LYS A C 1
ATOM 744 O O . LYS A 1 100 ? -17.871 9.081 -7.881 1.00 96.88 100 LYS A O 1
ATOM 749 N N . GLU A 1 101 ? -17.694 6.849 -7.674 1.00 95.75 101 GLU A N 1
ATOM 750 C CA . GLU A 1 101 ? -17.782 6.538 -9.108 1.00 95.75 101 GLU A CA 1
ATOM 751 C C . GLU A 1 101 ? -19.216 6.667 -9.639 1.00 95.75 101 GLU A C 1
ATOM 753 O O . GLU A 1 101 ? -19.412 7.047 -10.791 1.00 95.75 101 GLU A O 1
ATOM 758 N N . LEU A 1 102 ? -20.214 6.410 -8.789 1.00 96.75 102 LEU A N 1
ATOM 759 C CA . LEU A 1 102 ? -21.635 6.506 -9.136 1.00 96.75 102 LEU A CA 1
ATOM 760 C C . LEU A 1 102 ? -22.216 7.925 -9.002 1.00 96.75 102 LEU A C 1
ATOM 762 O O . LEU A 1 102 ? -23.221 8.235 -9.640 1.00 96.75 102 LEU A O 1
ATOM 766 N N . CYS A 1 103 ? -21.626 8.784 -8.166 1.00 95.31 103 CYS A N 1
ATOM 767 C CA . CYS A 1 103 ? -22.131 10.140 -7.932 1.00 95.31 103 CYS A CA 1
ATOM 768 C C . CYS A 1 103 ? -21.913 11.057 -9.143 1.00 95.31 103 CYS A C 1
ATOM 770 O O . CYS A 1 103 ? -20.795 11.188 -9.649 1.00 95.31 103 CYS A O 1
ATOM 772 N N . ALA A 1 104 ? -22.951 11.803 -9.531 1.00 93.06 104 ALA A N 1
ATOM 773 C CA . ALA A 1 104 ? -22.796 12.876 -10.504 1.00 93.06 104 ALA A CA 1
ATOM 774 C C . ALA A 1 104 ? -22.009 14.064 -9.916 1.00 93.06 104 ALA A C 1
ATOM 776 O O . ALA A 1 104 ? -21.803 14.198 -8.701 1.00 93.06 104 ALA A O 1
ATOM 777 N N . HIS A 1 105 ? -21.559 14.964 -10.794 1.00 89.38 105 HIS A N 1
ATOM 778 C CA . HIS A 1 105 ? -20.791 16.134 -10.381 1.00 89.38 105 HIS A CA 1
ATOM 779 C C . HIS A 1 105 ? -21.595 17.000 -9.395 1.00 89.38 105 HIS A C 1
ATOM 781 O O . HIS A 1 105 ? -22.708 17.423 -9.689 1.00 89.38 105 HIS A O 1
ATOM 787 N N . GLY A 1 106 ? -21.022 17.268 -8.218 1.00 92.56 106 GLY A N 1
ATOM 788 C CA . GLY A 1 106 ? -21.648 18.077 -7.165 1.00 92.56 106 GLY A CA 1
ATOM 789 C C . GLY A 1 106 ? -22.518 17.310 -6.158 1.00 92.56 106 GLY A C 1
ATOM 790 O O . GLY A 1 106 ? -22.771 17.832 -5.074 1.00 92.56 106 GLY A O 1
ATOM 791 N N . GLU A 1 107 ? -22.905 16.061 -6.432 1.00 96.25 107 GLU A N 1
ATOM 792 C CA . GLU A 1 107 ? -23.764 15.277 -5.521 1.00 96.25 107 GLU A CA 1
ATOM 793 C C . GLU A 1 107 ? -23.003 14.669 -4.335 1.00 96.25 107 GLU A C 1
ATOM 795 O O . GLU A 1 107 ? -23.590 14.364 -3.293 1.00 96.25 107 GLU A O 1
ATOM 800 N N . TRP A 1 108 ? -21.677 14.558 -4.454 1.00 97.00 108 TRP A N 1
ATOM 801 C CA . TRP A 1 108 ? -20.815 13.907 -3.467 1.00 97.00 108 TRP A CA 1
ATOM 802 C C . TRP A 1 108 ? -20.983 14.453 -2.041 1.00 97.00 108 TRP A C 1
ATOM 804 O O . TRP A 1 108 ? -21.066 13.693 -1.078 1.00 97.00 108 TRP A O 1
ATOM 814 N N . THR A 1 109 ? -21.083 15.774 -1.884 1.00 95.69 109 THR A N 1
ATOM 815 C CA . THR A 1 109 ? -21.246 16.402 -0.563 1.00 95.69 109 THR A CA 1
ATOM 816 C C . THR A 1 109 ? -22.594 16.051 0.074 1.00 95.69 109 THR A C 1
ATOM 818 O O . THR A 1 109 ? -22.667 15.834 1.284 1.00 95.69 109 THR A O 1
ATOM 821 N N . GLY A 1 110 ? -23.658 15.972 -0.733 1.00 97.12 110 GLY A N 1
ATOM 822 C CA . GLY A 1 110 ? -24.989 15.571 -0.274 1.00 97.12 110 GLY A CA 1
ATOM 823 C C . GLY A 1 110 ? -25.014 14.111 0.172 1.00 97.12 110 GLY A C 1
ATOM 824 O O . GLY A 1 110 ? -25.516 13.810 1.256 1.00 97.12 110 GLY A O 1
ATOM 825 N N . PHE A 1 111 ? -24.384 13.233 -0.613 1.00 97.75 111 PHE A N 1
ATOM 826 C CA . PHE A 1 111 ? -24.205 11.823 -0.272 1.00 97.75 111 PHE A CA 1
ATOM 827 C C . PHE A 1 111 ? -23.463 11.645 1.061 1.00 97.75 111 PHE A C 1
ATOM 829 O O . PHE A 1 111 ? -23.958 10.962 1.954 1.00 97.75 111 PHE A O 1
ATOM 836 N N . LEU A 1 112 ? -22.321 12.318 1.245 1.00 97.88 112 LEU A N 1
ATOM 837 C CA . LEU A 1 112 ? -21.541 12.223 2.485 1.00 97.88 112 LEU A CA 1
ATOM 838 C C . LEU A 1 112 ? -22.322 12.686 3.719 1.00 97.88 112 LEU A C 1
ATOM 840 O O . LEU A 1 112 ? -22.247 12.053 4.774 1.00 97.88 112 LEU A O 1
ATOM 844 N N . LYS A 1 113 ? -23.110 13.760 3.581 1.00 97.56 113 LYS A N 1
ATOM 845 C CA . LYS A 1 113 ? -23.987 14.241 4.654 1.00 97.56 113 LYS A CA 1
ATOM 846 C C . LYS A 1 113 ? -25.045 13.199 5.019 1.00 97.56 113 LYS A C 1
ATOM 848 O O . LYS A 1 113 ? -25.275 12.978 6.203 1.00 97.56 113 LYS A O 1
ATOM 853 N N . ALA A 1 114 ? -25.664 12.560 4.026 1.00 97.25 114 ALA A N 1
ATOM 854 C CA . ALA A 1 114 ? -26.644 11.498 4.251 1.00 97.25 114 ALA A CA 1
ATOM 855 C C . ALA A 1 114 ? -26.013 10.247 4.889 1.00 97.25 114 ALA A C 1
ATOM 857 O O . ALA A 1 114 ? -26.628 9.627 5.751 1.00 97.25 114 ALA A O 1
ATOM 858 N N . ALA A 1 115 ? -24.772 9.920 4.522 1.00 97.25 115 ALA A N 1
ATOM 859 C CA . ALA A 1 115 ? -24.006 8.818 5.102 1.00 97.25 115 ALA A CA 1
ATOM 860 C C . ALA A 1 115 ? -23.451 9.117 6.511 1.00 97.25 115 ALA A C 1
ATOM 862 O O . ALA A 1 115 ? -22.910 8.221 7.152 1.00 97.25 115 ALA A O 1
ATOM 863 N N . GLY A 1 116 ? -23.546 10.361 6.999 1.00 97.62 116 GLY A N 1
ATOM 864 C CA . GLY A 1 116 ? -23.016 10.758 8.308 1.00 97.62 116 GLY A CA 1
ATOM 865 C C . GLY A 1 116 ? -21.485 10.787 8.384 1.00 97.62 116 GLY A C 1
ATOM 866 O O . GLY A 1 116 ? -20.923 10.735 9.477 1.00 97.62 116 GLY A O 1
ATOM 867 N N . ILE A 1 117 ? -20.791 10.874 7.243 1.00 97.56 117 ILE A N 1
ATOM 868 C CA . ILE A 1 117 ? -19.325 10.831 7.170 1.00 97.56 117 ILE A CA 1
ATOM 869 C C . ILE A 1 117 ? -18.784 12.203 6.762 1.00 97.56 117 ILE A C 1
ATOM 871 O O . ILE A 1 117 ? -19.228 12.812 5.790 1.00 97.56 117 ILE A O 1
ATOM 875 N N . SER A 1 118 ? -17.772 12.692 7.484 1.00 97.81 118 SER A N 1
ATOM 876 C CA . SER A 1 118 ? -17.095 13.937 7.107 1.00 97.81 118 SER A CA 1
ATOM 877 C C . SER A 1 118 ? -16.281 13.764 5.810 1.00 97.81 118 SER A C 1
ATOM 879 O O . SER A 1 118 ? -15.693 12.698 5.599 1.00 97.81 118 SER A O 1
ATOM 881 N N . PRO A 1 119 ? -16.130 14.808 4.970 1.00 97.38 119 PRO A N 1
ATOM 882 C CA . PRO A 1 119 ? -15.284 14.735 3.775 1.00 97.38 119 PRO A CA 1
ATOM 883 C C . PRO A 1 119 ? -13.850 14.279 4.064 1.00 97.38 119 PRO A C 1
ATOM 885 O O . PRO A 1 119 ? -13.283 13.496 3.303 1.00 97.38 119 PRO A O 1
ATOM 888 N N . ARG A 1 120 ? -13.280 14.714 5.195 1.00 97.56 120 ARG A N 1
ATOM 889 C CA . ARG A 1 120 ? -11.932 14.324 5.629 1.00 97.56 120 ARG A CA 1
ATOM 890 C C . ARG A 1 120 ? -11.849 12.834 5.964 1.00 97.56 120 ARG A C 1
ATOM 892 O O . ARG A 1 120 ? -10.907 12.174 5.535 1.00 97.56 120 ARG A O 1
ATOM 899 N N . SER A 1 121 ? -12.817 12.302 6.712 1.00 97.88 121 SER A N 1
ATOM 900 C CA . SER A 1 121 ? -12.868 10.871 7.045 1.00 97.88 121 SER A CA 1
ATOM 901 C C . SER A 1 121 ? -13.045 10.026 5.788 1.00 97.88 121 SER A C 1
ATOM 903 O O . SER A 1 121 ? -12.311 9.060 5.599 1.00 97.88 121 SER A O 1
ATOM 905 N N . ALA A 1 122 ? -13.940 10.443 4.887 1.00 98.19 122 ALA A N 1
ATOM 906 C CA . ALA A 1 122 ? -14.161 9.746 3.629 1.00 98.19 122 ALA A CA 1
ATOM 907 C C . ALA A 1 122 ? -12.876 9.657 2.796 1.00 98.19 122 ALA A C 1
ATOM 909 O O . ALA A 1 122 ? -12.486 8.572 2.373 1.00 98.19 122 ALA A O 1
ATOM 910 N N . GLN A 1 123 ? -12.166 10.779 2.628 1.00 97.19 123 GLN A N 1
ATOM 911 C CA . GLN A 1 123 ? -10.880 10.796 1.928 1.00 97.19 123 GLN A CA 1
ATOM 912 C C . GLN A 1 123 ? -9.862 9.849 2.573 1.00 97.19 123 GLN A C 1
ATOM 914 O O . GLN A 1 123 ? -9.226 9.083 1.857 1.00 97.19 123 GLN A O 1
ATOM 919 N N . ARG A 1 124 ? -9.729 9.855 3.905 1.00 97.81 124 ARG A N 1
ATOM 920 C CA . ARG A 1 124 ? -8.805 8.961 4.624 1.00 97.81 124 ARG A CA 1
ATOM 921 C C . ARG A 1 124 ? -9.117 7.486 4.373 1.00 97.81 124 ARG A C 1
ATOM 923 O O . ARG A 1 124 ? -8.222 6.744 3.987 1.00 97.81 124 ARG A O 1
ATOM 930 N N . TYR A 1 125 ? -10.376 7.074 4.513 1.00 98.12 125 TYR A N 1
ATOM 931 C CA . TYR A 1 125 ? -10.773 5.677 4.296 1.00 98.12 125 TYR A CA 1
ATOM 932 C C . TYR A 1 125 ? -10.578 5.241 2.841 1.00 98.12 125 TYR A C 1
ATOM 934 O O . TYR A 1 125 ? -10.067 4.155 2.578 1.00 98.12 125 TYR A O 1
ATOM 942 N N . MET A 1 126 ? -10.905 6.112 1.882 1.00 97.12 126 MET A N 1
ATOM 943 C CA . MET A 1 126 ? -10.651 5.843 0.466 1.00 97.12 126 MET A CA 1
ATOM 944 C C . MET A 1 126 ? -9.153 5.717 0.162 1.00 97.12 126 MET A C 1
ATOM 946 O O . MET A 1 126 ? -8.772 4.871 -0.642 1.00 97.12 126 MET A O 1
ATOM 950 N N . ARG A 1 127 ? -8.296 6.541 0.785 1.00 96.19 127 ARG A N 1
ATOM 951 C CA . ARG A 1 127 ? -6.835 6.462 0.611 1.00 96.19 127 ARG A CA 1
ATOM 952 C C . ARG A 1 127 ? -6.276 5.131 1.112 1.00 96.19 127 ARG A C 1
ATOM 954 O O . ARG A 1 127 ? -5.502 4.528 0.382 1.00 96.19 127 ARG A O 1
ATOM 961 N N . ILE A 1 128 ? -6.716 4.662 2.282 1.00 96.69 128 ILE A N 1
ATOM 962 C CA . ILE A 1 128 ? -6.321 3.357 2.845 1.00 96.69 128 ILE A CA 1
ATOM 963 C C . ILE A 1 128 ? -6.680 2.208 1.896 1.00 96.69 128 ILE A C 1
ATOM 965 O O . ILE A 1 128 ? -5.861 1.342 1.615 1.00 96.69 128 ILE A O 1
ATOM 969 N N . VAL A 1 129 ? -7.899 2.202 1.355 1.00 95.69 129 VAL A N 1
ATOM 970 C CA . VAL A 1 129 ? -8.312 1.125 0.444 1.00 95.69 129 VAL A CA 1
ATOM 971 C C . VAL A 1 129 ? -7.545 1.188 -0.878 1.00 95.69 129 VAL A C 1
ATOM 973 O O . VAL A 1 129 ? -7.139 0.156 -1.405 1.00 95.69 129 VAL A O 1
ATOM 976 N N . LYS A 1 130 ? -7.296 2.393 -1.404 1.00 93.81 130 LYS A N 1
ATOM 977 C CA . LYS A 1 130 ? -6.529 2.580 -2.645 1.00 93.81 130 LYS A CA 1
ATOM 978 C C . LYS A 1 130 ? -5.042 2.259 -2.502 1.00 93.81 130 LYS A C 1
ATOM 980 O O . LYS A 1 130 ? -4.425 1.901 -3.498 1.00 93.81 130 LYS A O 1
ATOM 985 N N . SER A 1 131 ? -4.471 2.368 -1.304 1.00 93.06 131 SER A N 1
ATOM 986 C CA . SER A 1 131 ? -3.089 1.951 -1.043 1.00 93.06 131 SER A CA 1
ATOM 987 C C . SER A 1 131 ? -2.936 0.438 -0.876 1.00 93.06 131 SER A C 1
ATOM 989 O O . SER A 1 131 ? -1.814 -0.036 -0.726 1.00 93.06 131 SER A O 1
ATOM 991 N N . GLY A 1 132 ? -4.033 -0.326 -0.906 1.00 91.31 132 GLY A N 1
ATOM 992 C CA . GLY A 1 132 ? -4.009 -1.780 -0.762 1.00 91.31 132 GLY A CA 1
ATOM 993 C C . GLY A 1 132 ? -3.731 -2.271 0.659 1.00 91.31 132 GLY A C 1
ATOM 994 O O . GLY A 1 132 ? -3.587 -3.475 0.846 1.00 91.31 132 GLY A O 1
ATOM 995 N N . ILE A 1 133 ? -3.685 -1.379 1.656 1.00 93.25 133 ILE A N 1
ATOM 996 C CA . ILE A 1 133 ? -3.501 -1.772 3.055 1.00 93.25 133 ILE A CA 1
ATOM 997 C C . ILE A 1 133 ? -4.696 -2.620 3.511 1.00 93.25 133 ILE A C 1
ATOM 999 O O . ILE A 1 133 ? -5.855 -2.214 3.403 1.00 93.25 133 ILE A O 1
ATOM 1003 N N . GLY A 1 134 ? -4.398 -3.814 4.024 1.00 93.38 134 GLY A N 1
ATOM 1004 C CA . GLY A 1 134 ? -5.384 -4.747 4.567 1.00 93.38 134 GLY A CA 1
ATOM 1005 C C . GLY A 1 134 ? -5.778 -4.437 6.013 1.00 93.38 134 GLY A C 1
ATOM 1006 O O . GLY A 1 134 ? -5.078 -3.717 6.728 1.00 93.38 134 GLY A O 1
ATOM 1007 N N . SER A 1 135 ? -6.891 -5.021 6.467 1.00 94.88 135 SER A N 1
ATOM 1008 C CA . SER A 1 135 ? -7.381 -4.816 7.834 1.00 94.88 135 SER A CA 1
ATOM 1009 C C . SER A 1 135 ? -6.462 -5.407 8.900 1.00 94.88 135 SER A C 1
ATOM 1011 O O . SER A 1 135 ? -6.328 -4.806 9.961 1.00 94.88 135 SER A O 1
ATOM 1013 N N . ASP A 1 136 ? -5.775 -6.518 8.616 1.00 94.94 136 ASP A N 1
ATOM 1014 C CA . ASP A 1 136 ? -4.822 -7.115 9.558 1.00 94.94 136 ASP A CA 1
ATOM 1015 C C . ASP A 1 136 ? -3.687 -6.131 9.887 1.00 94.94 136 ASP A C 1
ATOM 1017 O O . ASP A 1 136 ? -3.443 -5.853 11.060 1.00 94.94 136 ASP A O 1
ATOM 1021 N N . TYR A 1 137 ? -3.073 -5.515 8.870 1.00 94.25 137 TYR A N 1
ATOM 1022 C CA . TYR A 1 137 ? -2.047 -4.485 9.068 1.00 94.25 137 TYR A CA 1
ATOM 1023 C C . TYR A 1 137 ? -2.608 -3.268 9.809 1.00 94.25 137 TYR A C 1
ATOM 1025 O O . TYR A 1 137 ? -2.080 -2.853 10.839 1.00 94.25 137 TYR A O 1
ATOM 1033 N N . LEU A 1 138 ? -3.740 -2.745 9.329 1.00 96.50 138 LEU A N 1
ATOM 1034 C CA . LEU A 1 138 ? -4.394 -1.569 9.898 1.00 96.50 138 LEU A CA 1
ATOM 1035 C C . LEU A 1 138 ? -4.804 -1.765 11.367 1.00 96.50 138 LEU A C 1
ATOM 1037 O O . LEU A 1 138 ? -4.803 -0.803 12.129 1.00 96.50 138 LEU A O 1
ATOM 1041 N N . SER A 1 139 ? -5.147 -2.990 11.777 1.00 96.88 139 SER A N 1
ATOM 1042 C CA . SER A 1 139 ? -5.492 -3.306 13.168 1.00 96.88 139 SER A CA 1
ATOM 1043 C C . SER A 1 139 ? -4.298 -3.188 14.118 1.00 96.88 139 SER A C 1
ATOM 1045 O O . SER A 1 139 ? -4.486 -2.872 15.292 1.00 96.88 139 SER A O 1
ATOM 1047 N N . ILE A 1 140 ? -3.085 -3.401 13.600 1.00 95.88 140 ILE A N 1
ATOM 1048 C CA . ILE A 1 140 ? -1.837 -3.347 14.361 1.00 95.88 140 ILE A CA 1
ATOM 1049 C C . ILE A 1 140 ? -1.342 -1.904 14.456 1.00 95.88 140 ILE A C 1
ATOM 1051 O O . ILE A 1 140 ? -1.104 -1.424 15.562 1.00 95.88 140 ILE A O 1
ATOM 1055 N N . VAL A 1 141 ? -1.210 -1.214 13.317 1.00 95.75 141 VAL A N 1
ATOM 1056 C CA . VAL A 1 141 ? -0.611 0.135 13.266 1.00 95.75 141 VAL A CA 1
ATOM 1057 C C . VAL A 1 141 ? -1.616 1.255 13.543 1.00 95.75 141 VAL A C 1
ATOM 1059 O O . VAL A 1 141 ? -1.270 2.311 14.055 1.00 95.75 141 VAL A O 1
ATOM 1062 N N . GLY A 1 142 ? -2.897 1.034 13.251 1.00 96.50 142 GLY A N 1
ATOM 1063 C CA . GLY A 1 142 ? -3.926 2.062 13.353 1.00 96.50 142 GLY A CA 1
ATOM 1064 C C . GLY A 1 142 ? -3.975 3.021 12.157 1.00 96.50 142 GLY A C 1
ATOM 1065 O O . GLY A 1 142 ? -3.139 3.023 11.259 1.00 96.50 142 GLY A O 1
ATOM 1066 N N . LEU A 1 143 ? -5.030 3.839 12.117 1.00 96.50 143 LEU A N 1
ATOM 1067 C CA . LEU A 1 143 ? -5.365 4.650 10.941 1.00 96.50 143 LEU A CA 1
ATOM 1068 C C . LEU A 1 143 ? -4.380 5.789 10.661 1.00 96.50 143 LEU A C 1
ATOM 1070 O O . LEU A 1 143 ? -4.137 6.090 9.498 1.00 96.50 143 LEU A O 1
ATOM 1074 N N . THR A 1 144 ? -3.902 6.478 11.696 1.00 96.88 144 THR A N 1
ATOM 1075 C CA . THR A 1 144 ? -3.025 7.645 11.514 1.00 96.88 144 THR A CA 1
ATOM 1076 C C . THR A 1 144 ? -1.672 7.203 10.977 1.00 96.88 144 THR A C 1
ATOM 1078 O O . THR A 1 144 ? -1.280 7.665 9.913 1.00 96.88 144 THR A O 1
ATOM 1081 N N . ASP A 1 145 ? -1.046 6.232 11.635 1.00 96.31 145 ASP A N 1
ATOM 1082 C CA . ASP A 1 145 ? 0.281 5.738 11.268 1.00 96.31 145 ASP A CA 1
ATOM 1083 C C . ASP A 1 145 ? 0.260 5.102 9.870 1.00 96.31 145 ASP A C 1
ATOM 1085 O O . ASP A 1 145 ? 1.100 5.420 9.034 1.00 96.31 145 ASP A O 1
ATOM 1089 N N . ALA A 1 146 ? -0.784 4.330 9.537 1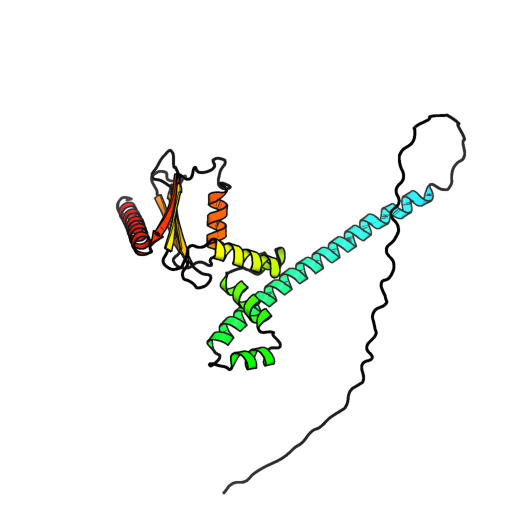.00 96.44 146 ALA A N 1
ATOM 1090 C CA . ALA A 1 146 ? -0.962 3.806 8.181 1.00 96.44 146 ALA A CA 1
ATOM 1091 C C . ALA A 1 146 ? -1.062 4.911 7.110 1.00 96.44 146 ALA A C 1
ATOM 1093 O O . ALA A 1 146 ? -0.629 4.714 5.977 1.00 96.44 146 ALA A O 1
ATOM 1094 N N . LEU A 1 147 ? -1.658 6.068 7.423 1.00 96.75 147 LEU A N 1
ATOM 1095 C CA . LEU A 1 147 ? -1.716 7.194 6.485 1.00 96.75 147 LEU A CA 1
ATOM 1096 C C . LEU A 1 147 ? -0.352 7.867 6.323 1.00 96.75 147 LEU A C 1
ATOM 1098 O O . LEU A 1 147 ? 0.003 8.205 5.195 1.00 96.75 147 LEU A O 1
ATOM 1102 N N . ASP A 1 148 ? 0.391 8.029 7.414 1.00 96.38 148 ASP A N 1
ATOM 1103 C CA . ASP A 1 148 ? 1.726 8.626 7.395 1.00 96.38 148 ASP A CA 1
ATOM 1104 C C . ASP A 1 148 ? 2.704 7.744 6.600 1.00 96.38 148 ASP A C 1
ATOM 1106 O O . ASP A 1 148 ? 3.490 8.245 5.797 1.00 96.38 148 ASP A O 1
ATOM 1110 N N . GLU A 1 149 ? 2.595 6.420 6.720 1.00 94.75 149 GLU A N 1
ATOM 1111 C CA . GLU A 1 149 ? 3.376 5.487 5.906 1.00 94.75 149 GLU A CA 1
ATOM 1112 C C . GLU A 1 149 ? 2.983 5.510 4.425 1.00 94.75 149 GLU A C 1
ATOM 1114 O O . GLU A 1 149 ? 3.847 5.411 3.555 1.00 94.75 149 GLU A O 1
ATOM 1119 N N . ILE A 1 150 ? 1.695 5.684 4.100 1.00 94.81 150 ILE A N 1
ATOM 1120 C CA . ILE A 1 150 ? 1.280 5.922 2.709 1.00 94.81 150 ILE A CA 1
ATOM 1121 C C . ILE A 1 150 ? 1.915 7.212 2.187 1.00 94.81 150 ILE A C 1
ATOM 1123 O O . ILE A 1 150 ? 2.379 7.237 1.048 1.00 94.81 150 ILE A O 1
ATOM 1127 N N . ASP A 1 151 ? 1.923 8.281 2.985 1.00 94.69 151 ASP A N 1
ATOM 1128 C CA . ASP A 1 151 ? 2.531 9.557 2.604 1.00 94.69 151 ASP A CA 1
ATOM 1129 C C . ASP A 1 151 ? 4.045 9.401 2.374 1.00 94.69 151 ASP A C 1
ATOM 1131 O O . ASP A 1 151 ? 4.561 9.875 1.359 1.00 94.69 151 ASP A O 1
ATOM 1135 N N . ALA A 1 152 ? 4.738 8.652 3.236 1.00 92.81 152 ALA A N 1
ATOM 1136 C CA . ALA A 1 152 ? 6.150 8.314 3.063 1.00 92.81 152 ALA A CA 1
ATOM 1137 C C . ALA A 1 152 ? 6.398 7.467 1.802 1.00 92.81 152 ALA A C 1
ATOM 1139 O O . ALA A 1 152 ? 7.296 7.775 1.017 1.00 92.81 152 ALA A O 1
ATOM 1140 N N . ALA A 1 153 ? 5.567 6.450 1.556 1.00 92.69 153 ALA A N 1
ATOM 1141 C CA . ALA A 1 153 ? 5.658 5.612 0.365 1.00 92.69 153 ALA A CA 1
ATOM 1142 C C . ALA A 1 153 ? 5.454 6.428 -0.917 1.00 92.69 153 ALA A C 1
ATOM 1144 O O . ALA A 1 153 ? 6.211 6.278 -1.871 1.00 92.69 153 ALA A O 1
ATOM 1145 N N . VAL A 1 154 ? 4.469 7.333 -0.936 1.00 92.31 154 VAL A N 1
ATOM 1146 C CA . VAL A 1 154 ? 4.236 8.246 -2.065 1.00 92.31 154 VAL A CA 1
ATOM 1147 C C . VAL A 1 154 ? 5.437 9.163 -2.286 1.00 92.31 154 VAL A C 1
ATOM 1149 O O . VAL A 1 154 ? 5.835 9.352 -3.431 1.00 92.31 154 VAL A O 1
ATOM 1152 N N . ALA A 1 155 ? 6.037 9.696 -1.219 1.00 91.69 155 ALA A N 1
ATOM 1153 C CA . ALA A 1 155 ? 7.219 10.553 -1.312 1.00 91.69 155 ALA A CA 1
ATOM 1154 C C . ALA A 1 155 ? 8.474 9.807 -1.806 1.00 91.69 155 ALA A C 1
ATOM 1156 O O . ALA A 1 155 ? 9.360 10.423 -2.395 1.00 91.69 155 ALA A O 1
ATOM 1157 N N . ALA A 1 156 ? 8.553 8.491 -1.587 1.00 89.88 156 ALA A N 1
ATOM 1158 C CA . ALA A 1 156 ? 9.643 7.648 -2.075 1.00 89.88 156 ALA A CA 1
ATOM 1159 C C . ALA A 1 156 ? 9.501 7.252 -3.558 1.00 89.88 156 ALA A C 1
ATOM 1161 O O . ALA A 1 156 ? 10.459 6.751 -4.160 1.00 89.88 156 ALA A O 1
ATOM 1162 N N . MET A 1 157 ? 8.322 7.448 -4.158 1.00 92.19 157 MET A N 1
ATOM 1163 C CA . MET A 1 157 ? 8.099 7.145 -5.570 1.00 92.19 157 MET A CA 1
ATOM 1164 C C . MET A 1 157 ? 8.737 8.206 -6.477 1.00 92.19 157 MET A C 1
ATOM 1166 O O . MET A 1 157 ? 8.731 9.389 -6.141 1.00 92.19 157 MET A O 1
ATOM 1170 N N . PRO A 1 158 ? 9.250 7.813 -7.658 1.00 92.94 158 PRO A N 1
ATOM 1171 C CA . PRO A 1 158 ? 9.699 8.774 -8.656 1.00 92.94 158 PRO A CA 1
ATOM 1172 C C . PRO A 1 158 ? 8.528 9.610 -9.189 1.00 92.94 158 PRO A C 1
ATOM 1174 O O . PRO A 1 158 ? 7.372 9.166 -9.191 1.00 92.94 158 PRO A O 1
ATOM 1177 N N . ASP A 1 159 ? 8.855 10.800 -9.695 1.00 90.69 159 ASP A N 1
ATOM 1178 C CA . ASP A 1 159 ? 7.893 11.692 -10.337 1.00 90.69 159 ASP A CA 1
ATOM 1179 C C . ASP A 1 159 ? 7.171 11.005 -11.516 1.00 90.69 159 ASP A C 1
ATOM 1181 O O . ASP A 1 159 ? 7.739 10.133 -12.184 1.00 90.69 159 ASP A O 1
ATOM 1185 N N . PRO A 1 160 ? 5.921 11.395 -11.831 1.00 87.56 160 PRO A N 1
ATOM 1186 C CA . PRO A 1 160 ? 5.211 10.865 -12.990 1.00 87.56 160 PRO A CA 1
ATOM 1187 C C . PRO A 1 160 ? 6.030 10.999 -14.284 1.00 87.56 160 PRO A C 1
ATOM 1189 O O . PRO A 1 160 ? 6.542 12.071 -14.600 1.00 87.56 160 PRO A O 1
ATOM 1192 N N . GLY A 1 161 ? 6.136 9.907 -15.045 1.00 89.38 161 GLY A N 1
ATOM 1193 C CA . GLY A 1 161 ? 6.961 9.844 -16.260 1.00 89.38 161 GLY A CA 1
ATOM 1194 C C . GLY A 1 161 ? 8.410 9.398 -16.029 1.00 89.38 161 GLY A C 1
ATOM 1195 O O . GLY A 1 161 ? 9.140 9.208 -17.005 1.00 89.38 161 GLY A O 1
ATOM 1196 N N . TRP A 1 162 ? 8.803 9.173 -14.771 1.00 93.62 162 TRP A N 1
ATOM 1197 C CA . TRP A 1 162 ? 10.124 8.689 -14.377 1.00 93.62 162 TRP A CA 1
ATOM 1198 C C . TRP A 1 162 ? 10.055 7.358 -13.628 1.00 93.62 162 TRP A C 1
ATOM 1200 O O . TRP A 1 162 ? 9.106 7.064 -12.896 1.00 93.62 162 TRP A O 1
ATOM 1210 N N . ALA A 1 163 ? 11.090 6.545 -13.803 1.00 94.56 163 ALA A N 1
ATOM 1211 C CA . ALA A 1 163 ? 11.306 5.303 -13.081 1.00 94.56 163 ALA A CA 1
ATOM 1212 C C . ALA A 1 163 ? 12.620 5.380 -12.299 1.00 94.56 163 ALA A C 1
ATOM 1214 O O . ALA A 1 163 ? 13.604 5.941 -12.774 1.00 94.56 163 ALA A O 1
ATOM 1215 N N . THR A 1 164 ? 12.659 4.779 -11.113 1.00 93.50 164 THR A N 1
ATOM 1216 C CA . THR A 1 164 ? 13.926 4.512 -10.427 1.00 93.50 164 THR A CA 1
ATOM 1217 C C . THR A 1 164 ? 14.429 3.151 -10.870 1.00 93.50 164 THR A C 1
ATOM 1219 O O . THR A 1 164 ? 13.686 2.179 -10.790 1.00 93.50 164 THR A O 1
ATOM 1222 N N . PHE A 1 165 ? 15.678 3.086 -11.316 1.00 91.62 165 PHE A N 1
ATOM 1223 C CA . PHE A 1 165 ? 16.388 1.873 -11.695 1.00 91.62 165 PHE A CA 1
ATOM 1224 C C . PHE A 1 165 ? 17.571 1.654 -10.750 1.00 91.62 165 PHE A C 1
ATOM 1226 O O . PHE A 1 165 ? 18.376 2.561 -10.510 1.00 91.62 165 PHE A O 1
ATOM 1233 N N . ILE A 1 166 ? 17.676 0.442 -10.219 1.00 89.75 166 ILE A N 1
ATOM 1234 C CA . ILE A 1 166 ? 18.767 -0.009 -9.366 1.00 89.75 166 ILE A CA 1
ATOM 1235 C C . ILE A 1 166 ? 19.383 -1.266 -9.963 1.00 89.75 166 ILE A C 1
ATOM 1237 O O . ILE A 1 166 ? 18.676 -2.159 -10.417 1.00 89.75 166 ILE A O 1
ATOM 1241 N N . SER A 1 167 ? 20.710 -1.325 -9.918 1.00 87.19 167 SER A N 1
ATOM 1242 C CA . SER A 1 167 ? 21.500 -2.503 -10.252 1.00 87.19 167 SER A CA 1
ATOM 1243 C C . SER A 1 167 ? 22.355 -2.879 -9.047 1.00 87.19 167 SER A C 1
ATOM 1245 O O . SER A 1 167 ? 23.067 -2.028 -8.498 1.00 87.19 167 SER A O 1
ATOM 1247 N N . TYR A 1 168 ? 22.304 -4.146 -8.659 1.00 83.50 168 TYR A N 1
ATOM 1248 C CA . TYR A 1 168 ? 23.098 -4.712 -7.575 1.00 83.50 168 TYR A CA 1
ATOM 1249 C C . TYR A 1 168 ? 24.257 -5.536 -8.129 1.00 83.50 168 TYR A C 1
ATOM 1251 O O . TYR A 1 168 ? 24.158 -6.117 -9.211 1.00 83.50 168 TYR A O 1
ATOM 1259 N N . GLU A 1 169 ? 25.361 -5.567 -7.387 1.00 78.19 169 GLU A N 1
ATOM 1260 C CA . GLU A 1 169 ? 26.489 -6.442 -7.683 1.00 78.19 169 GLU A CA 1
ATOM 1261 C C . GLU A 1 169 ? 26.096 -7.885 -7.397 1.00 78.19 169 GLU A C 1
ATOM 1263 O O . GLU A 1 169 ? 25.499 -8.185 -6.362 1.00 78.19 169 GLU A O 1
ATOM 1268 N N . ASN A 1 170 ? 26.419 -8.764 -8.338 1.00 71.38 170 ASN A N 1
ATOM 1269 C CA . ASN A 1 170 ? 26.252 -10.198 -8.200 1.00 71.38 170 ASN A CA 1
ATOM 1270 C C . ASN A 1 170 ? 27.602 -10.837 -8.539 1.00 71.38 170 ASN A C 1
ATOM 1272 O O . ASN A 1 170 ? 28.123 -10.608 -9.630 1.00 71.38 170 ASN A O 1
ATOM 1276 N N . GLU A 1 171 ? 28.195 -11.572 -7.595 1.00 68.81 171 GLU A N 1
ATOM 1277 C CA . GLU A 1 171 ? 29.538 -12.154 -7.759 1.00 68.81 171 GLU A CA 1
ATOM 1278 C C . GLU A 1 171 ? 29.568 -13.226 -8.863 1.00 68.81 171 GLU A C 1
ATOM 1280 O O . GLU A 1 171 ? 30.577 -13.375 -9.548 1.00 68.81 171 GLU A O 1
ATOM 1285 N N . ASP A 1 172 ? 28.439 -13.906 -9.104 1.00 68.19 172 ASP A N 1
ATOM 1286 C CA . ASP A 1 172 ? 28.367 -15.110 -9.942 1.00 68.19 172 ASP A CA 1
ATOM 1287 C C . ASP A 1 172 ? 27.385 -14.991 -11.129 1.00 68.19 172 ASP A C 1
ATOM 1289 O O . ASP A 1 172 ? 26.835 -16.001 -11.589 1.00 68.19 172 ASP A O 1
ATOM 1293 N N . GLY A 1 173 ? 27.084 -13.786 -11.626 1.00 65.19 173 GLY A N 1
ATOM 1294 C CA . GLY A 1 173 ? 26.093 -13.627 -12.698 1.00 65.19 173 GLY A CA 1
ATOM 1295 C C . GLY A 1 173 ? 25.862 -12.196 -13.188 1.00 65.19 173 GLY A C 1
ATOM 1296 O O . GLY A 1 173 ? 26.545 -11.269 -12.753 1.00 65.19 173 GLY A O 1
ATOM 1297 N N . PRO A 1 174 ? 24.908 -11.991 -14.118 1.00 64.81 174 PRO A N 1
ATOM 1298 C CA . PRO A 1 174 ? 24.470 -10.649 -14.474 1.00 64.81 174 PRO A CA 1
ATOM 1299 C C . PRO A 1 174 ? 23.869 -9.955 -13.239 1.00 64.81 174 PRO A C 1
ATOM 1301 O O . PRO A 1 174 ? 23.379 -10.621 -12.322 1.00 64.81 174 PRO A O 1
ATOM 1304 N N . PRO A 1 175 ? 23.919 -8.616 -13.193 1.00 71.75 175 PRO A N 1
ATOM 1305 C CA . PRO A 1 175 ? 23.462 -7.880 -12.029 1.00 71.75 175 PRO A CA 1
ATOM 1306 C C . PRO A 1 175 ? 21.964 -8.083 -11.803 1.00 71.75 175 PRO A C 1
ATOM 1308 O O . PRO A 1 175 ? 21.167 -8.035 -12.744 1.00 71.75 175 PRO A O 1
ATOM 1311 N N . ASP A 1 176 ? 21.578 -8.233 -10.539 1.00 84.12 176 ASP A N 1
ATOM 1312 C CA . ASP A 1 176 ? 20.175 -8.160 -10.152 1.00 84.12 176 ASP A CA 1
ATOM 1313 C C . ASP A 1 176 ? 19.707 -6.723 -10.377 1.00 84.12 176 ASP A C 1
ATOM 1315 O O . ASP A 1 176 ? 20.327 -5.774 -9.882 1.00 84.12 176 ASP A O 1
ATOM 1319 N N . VAL A 1 177 ? 18.624 -6.550 -11.133 1.00 87.56 177 VAL A N 1
ATOM 1320 C CA . VAL A 1 177 ? 18.052 -5.228 -11.368 1.00 87.56 177 VAL A CA 1
ATOM 1321 C C . VAL A 1 177 ? 16.695 -5.108 -10.708 1.00 87.56 177 VAL A C 1
ATOM 1323 O O . VAL A 1 177 ? 15.887 -6.035 -10.700 1.00 87.56 177 VAL A O 1
ATOM 1326 N N . MET A 1 178 ? 16.437 -3.924 -10.174 1.00 91.12 178 MET A N 1
ATOM 1327 C CA . MET A 1 178 ? 15.129 -3.509 -9.703 1.00 91.12 178 MET A CA 1
ATOM 1328 C C . MET A 1 178 ? 14.747 -2.212 -10.376 1.00 91.12 178 MET A C 1
ATOM 1330 O O . MET A 1 178 ? 15.571 -1.321 -10.573 1.00 91.12 178 MET A O 1
ATOM 1334 N N . MET A 1 179 ? 13.475 -2.090 -10.705 1.00 94.19 179 MET A N 1
ATOM 1335 C CA . MET A 1 179 ? 12.939 -0.876 -11.271 1.00 94.19 179 MET A CA 1
ATOM 1336 C C . MET A 1 179 ? 11.522 -0.652 -10.783 1.00 94.19 179 MET A C 1
ATOM 1338 O O . MET A 1 179 ? 10.733 -1.587 -10.705 1.00 94.19 179 MET A O 1
ATOM 1342 N N . TRP A 1 180 ? 11.178 0.590 -10.477 1.00 95.56 180 TRP A N 1
ATOM 1343 C CA . TRP A 1 180 ? 9.814 0.946 -10.111 1.00 95.56 180 TRP A CA 1
ATOM 1344 C C . TRP A 1 180 ? 9.440 2.333 -10.604 1.00 95.56 180 TRP A C 1
ATOM 1346 O O . TRP A 1 180 ? 10.296 3.195 -10.811 1.00 95.56 180 TRP A O 1
ATOM 1356 N N . TRP A 1 181 ? 8.144 2.542 -10.812 1.00 94.88 181 TRP A N 1
ATOM 1357 C CA . TRP A 1 181 ? 7.595 3.788 -11.336 1.00 94.88 181 TRP A CA 1
ATOM 1358 C C . TRP A 1 181 ? 6.202 4.065 -10.785 1.00 94.88 181 TRP A C 1
ATOM 1360 O O . TRP A 1 181 ? 5.490 3.143 -10.401 1.00 94.88 181 TRP A O 1
ATOM 1370 N N . SER A 1 182 ? 5.793 5.333 -10.766 1.00 92.81 182 SER A N 1
ATOM 1371 C CA . SER A 1 182 ? 4.438 5.745 -10.381 1.00 92.81 182 SER A CA 1
ATOM 1372 C C . SER A 1 182 ? 3.520 5.833 -11.602 1.00 92.81 182 SER A C 1
ATOM 1374 O O . SER A 1 182 ? 3.939 6.293 -12.663 1.00 92.81 182 SER A O 1
ATOM 1376 N N . THR A 1 183 ? 2.248 5.448 -11.457 1.00 88.81 183 THR A N 1
ATOM 1377 C CA . THR A 1 183 ? 1.202 5.705 -12.469 1.00 88.81 183 THR A CA 1
ATOM 1378 C C . THR A 1 183 ? 0.304 6.891 -12.097 1.00 88.81 183 THR A C 1
ATOM 1380 O O . THR A 1 183 ? -0.704 7.132 -12.754 1.00 88.81 183 THR A O 1
ATOM 1383 N N . GLY A 1 184 ? 0.644 7.632 -11.034 1.00 77.06 184 GLY A N 1
ATOM 1384 C CA . GLY A 1 184 ? -0.092 8.817 -10.579 1.00 77.06 184 GLY A CA 1
ATOM 1385 C C . GLY A 1 184 ? -1.312 8.542 -9.686 1.00 77.06 184 GLY A C 1
ATOM 1386 O O . GLY A 1 184 ? -1.974 9.487 -9.265 1.00 77.06 184 GLY A O 1
ATOM 1387 N N . SER A 1 185 ? -1.618 7.280 -9.360 1.00 76.88 185 SER A N 1
ATOM 1388 C CA . SER A 1 185 ? -2.886 6.883 -8.717 1.00 76.88 185 SER A CA 1
ATOM 1389 C C . SER A 1 185 ? -2.733 5.981 -7.484 1.00 76.88 185 SER A C 1
ATOM 1391 O O . SER A 1 185 ? -3.377 4.943 -7.424 1.00 76.88 185 SER A O 1
ATOM 1393 N N . LEU A 1 186 ? -1.879 6.330 -6.503 1.00 87.88 186 LEU A N 1
ATOM 1394 C CA . LEU A 1 186 ? -1.478 5.436 -5.380 1.00 87.88 186 LEU A CA 1
ATOM 1395 C C . LEU A 1 186 ? -1.060 4.023 -5.834 1.00 87.88 186 LEU A C 1
ATOM 1397 O O . LEU A 1 186 ? -0.950 3.096 -5.036 1.00 87.88 186 LEU A O 1
ATOM 1401 N N . THR A 1 187 ? -0.773 3.882 -7.120 1.00 91.19 187 THR A N 1
ATOM 1402 C CA . THR A 1 187 ? -0.327 2.675 -7.783 1.00 91.19 187 THR A CA 1
ATOM 1403 C C . THR A 1 187 ? 0.893 3.015 -8.618 1.00 91.19 187 THR A C 1
ATOM 1405 O O . THR A 1 187 ? 1.106 4.160 -9.032 1.00 91.19 187 THR A O 1
ATOM 1408 N N . GLY A 1 188 ? 1.697 2.000 -8.858 1.00 92.31 188 GLY A N 1
ATOM 1409 C CA . GLY A 1 188 ? 2.887 2.057 -9.671 1.00 92.31 188 GLY A CA 1
ATOM 1410 C C . GLY A 1 188 ? 3.122 0.719 -10.341 1.00 92.31 188 GLY A C 1
ATOM 1411 O O . GLY A 1 188 ? 2.344 -0.215 -10.151 1.00 92.31 188 GLY A O 1
ATOM 1412 N N . GLY A 1 189 ? 4.202 0.625 -11.096 1.00 93.44 189 GLY A N 1
ATOM 1413 C CA . GLY A 1 189 ? 4.706 -0.661 -11.540 1.00 93.44 189 GLY A CA 1
ATOM 1414 C C . GLY A 1 189 ? 6.059 -0.972 -10.924 1.00 93.44 189 GLY A C 1
ATOM 1415 O O . GLY A 1 189 ? 6.743 -0.097 -10.382 1.00 93.44 189 GLY A O 1
ATOM 1416 N N . PHE A 1 190 ? 6.407 -2.247 -10.981 1.00 94.56 190 PHE A N 1
ATOM 1417 C CA . PHE A 1 190 ? 7.595 -2.824 -10.386 1.00 94.56 190 PHE A CA 1
ATOM 1418 C C . PHE A 1 190 ? 8.161 -3.894 -11.316 1.00 94.56 190 PHE A C 1
ATOM 1420 O O . PHE A 1 190 ? 7.425 -4.694 -11.891 1.00 94.56 190 PHE A O 1
ATOM 1427 N N . LEU A 1 191 ? 9.477 -3.915 -11.450 1.00 93.38 191 LEU A N 1
ATOM 1428 C CA . LEU A 1 191 ? 10.231 -4.942 -12.140 1.00 93.38 191 LEU A CA 1
ATOM 1429 C C . LEU A 1 191 ? 11.385 -5.368 -11.242 1.00 93.38 191 LEU A C 1
ATOM 1431 O O . LEU A 1 191 ? 12.095 -4.528 -10.694 1.00 93.38 191 LEU A O 1
ATOM 1435 N N . GLN A 1 192 ? 11.601 -6.672 -11.148 1.00 91.31 192 GLN A N 1
ATOM 1436 C CA . GLN A 1 192 ? 12.768 -7.252 -10.504 1.00 91.31 192 GLN A CA 1
ATOM 1437 C C . GLN A 1 192 ? 13.296 -8.394 -11.358 1.00 91.31 192 GLN A C 1
ATOM 1439 O O . GLN A 1 192 ? 12.520 -9.191 -11.888 1.00 91.31 192 GLN A O 1
ATOM 1444 N N . THR A 1 193 ? 14.614 -8.488 -11.471 1.00 87.75 193 THR A N 1
ATOM 1445 C CA . THR A 1 193 ? 15.300 -9.672 -11.981 1.00 87.75 193 THR A CA 1
ATOM 1446 C C . THR A 1 193 ? 16.224 -10.208 -10.905 1.00 87.75 193 THR A C 1
ATOM 1448 O O . THR A 1 193 ? 16.859 -9.435 -10.186 1.00 87.75 193 THR A O 1
ATOM 1451 N N . TRP A 1 194 ? 16.301 -11.527 -10.796 1.00 85.88 194 TRP A N 1
ATOM 1452 C CA . TRP A 1 194 ? 17.221 -12.188 -9.881 1.00 85.88 194 TRP A CA 1
ATOM 1453 C C . TRP A 1 194 ? 17.638 -13.554 -10.414 1.00 85.88 194 TRP A C 1
ATOM 1455 O O . TRP A 1 194 ? 16.925 -14.190 -11.201 1.00 85.88 194 TRP A O 1
ATOM 1465 N N . LYS A 1 195 ? 18.803 -14.012 -9.963 1.00 80.44 195 LYS A N 1
ATOM 1466 C CA . LYS A 1 195 ? 19.276 -15.377 -10.200 1.00 80.44 195 LYS A CA 1
ATOM 1467 C C . LYS A 1 195 ? 18.535 -16.354 -9.286 1.00 80.44 195 LYS A C 1
ATOM 1469 O O . LYS A 1 195 ? 18.424 -16.117 -8.084 1.00 80.44 195 LYS A O 1
ATOM 1474 N N . ASN A 1 196 ? 18.040 -17.463 -9.832 1.00 78.94 196 ASN A N 1
ATOM 1475 C CA . ASN A 1 196 ? 17.486 -18.532 -9.006 1.00 78.94 196 ASN A CA 1
ATOM 1476 C C . ASN A 1 196 ? 18.636 -19.342 -8.377 1.00 78.94 196 ASN A C 1
ATOM 1478 O O . ASN A 1 196 ? 19.470 -19.894 -9.089 1.00 78.94 196 ASN A O 1
ATOM 1482 N N . TYR A 1 197 ? 18.691 -19.422 -7.046 1.00 75.50 197 TYR A N 1
ATOM 1483 C CA . TYR A 1 197 ? 19.737 -20.178 -6.347 1.00 75.50 197 TYR A CA 1
ATOM 1484 C C . TYR A 1 197 ? 19.610 -21.695 -6.524 1.00 75.50 197 TYR A C 1
ATOM 1486 O O . TYR A 1 197 ? 20.619 -22.396 -6.496 1.00 75.50 197 TYR A O 1
ATOM 1494 N N . GLU A 1 198 ? 18.393 -22.204 -6.720 1.00 81.94 198 GLU A N 1
ATOM 1495 C CA . GLU A 1 198 ? 18.150 -23.635 -6.941 1.00 81.94 198 GLU A CA 1
ATOM 1496 C C . GLU A 1 198 ? 18.492 -24.052 -8.376 1.00 81.94 198 GLU A C 1
ATOM 1498 O O . GLU A 1 198 ? 18.851 -25.199 -8.635 1.00 81.94 198 GLU A O 1
ATOM 1503 N N . GLU A 1 199 ? 18.435 -23.100 -9.308 1.00 80.56 199 GLU A N 1
ATOM 1504 C CA . GLU A 1 199 ? 18.744 -23.300 -10.717 1.00 80.56 199 GLU A CA 1
ATOM 1505 C C . GLU A 1 199 ? 19.693 -22.190 -11.191 1.00 80.56 199 GLU A C 1
ATOM 1507 O O . GLU A 1 199 ? 19.230 -21.200 -11.756 1.00 80.56 199 GLU A O 1
ATOM 1512 N N . PRO A 1 200 ? 21.016 -22.330 -10.986 1.00 70.62 200 PRO A N 1
ATOM 1513 C CA . PRO A 1 200 ? 21.987 -21.255 -11.218 1.00 70.62 200 PRO A CA 1
ATOM 1514 C C . PRO A 1 200 ? 22.004 -20.705 -12.650 1.00 70.62 200 PRO A C 1
ATOM 1516 O O . PRO A 1 200 ? 22.393 -19.560 -12.862 1.00 70.62 200 PRO A O 1
ATOM 1519 N N . ASP A 1 201 ? 21.557 -21.497 -13.623 1.00 73.12 201 ASP A N 1
ATOM 1520 C CA . ASP A 1 201 ? 21.448 -21.090 -15.028 1.00 73.12 201 ASP A CA 1
ATOM 1521 C C . ASP A 1 201 ? 20.112 -20.389 -15.351 1.00 73.12 201 ASP A C 1
ATOM 1523 O O . ASP A 1 201 ? 19.865 -19.993 -16.490 1.00 73.12 201 ASP A O 1
ATOM 1527 N N . SER A 1 202 ? 19.225 -20.239 -14.363 1.00 72.44 202 SER A N 1
ATOM 1528 C CA . SER A 1 202 ? 17.887 -19.667 -14.505 1.00 72.44 202 SER A CA 1
ATOM 1529 C C . SER A 1 202 ? 17.837 -18.242 -13.957 1.00 72.44 202 SER A C 1
ATOM 1531 O O . SER A 1 202 ? 18.043 -17.989 -12.766 1.00 72.44 202 SER A O 1
ATOM 1533 N N . HIS A 1 203 ? 17.518 -17.298 -14.843 1.00 73.56 203 HIS A N 1
ATOM 1534 C CA . HIS A 1 203 ? 17.189 -15.925 -14.475 1.00 73.56 203 HIS A CA 1
ATOM 1535 C C . HIS A 1 203 ? 15.680 -15.773 -14.383 1.00 73.56 203 HIS A C 1
ATOM 1537 O O . HIS A 1 203 ? 14.952 -16.002 -15.350 1.00 73.56 203 HIS A O 1
ATOM 1543 N N . THR A 1 204 ? 15.212 -15.366 -13.208 1.00 82.75 204 THR A N 1
ATOM 1544 C CA . THR A 1 204 ? 13.798 -15.081 -12.993 1.00 82.75 204 THR A CA 1
ATOM 1545 C C . THR A 1 204 ? 13.567 -13.585 -13.095 1.00 82.75 204 THR A C 1
ATOM 1547 O O . THR A 1 204 ? 14.396 -12.770 -12.690 1.00 82.75 204 THR A O 1
ATOM 1550 N N . CYS A 1 205 ? 12.424 -13.219 -13.663 1.00 86.50 205 CYS A N 1
ATOM 1551 C CA . CYS A 1 205 ? 11.977 -11.844 -13.725 1.00 86.50 205 CYS A CA 1
ATOM 1552 C C . CYS A 1 205 ? 10.512 -11.766 -13.315 1.00 86.50 205 CYS A C 1
ATOM 1554 O O . CYS A 1 205 ? 9.674 -12.542 -13.781 1.00 86.50 205 CYS A O 1
ATOM 1556 N N . LEU A 1 206 ? 10.225 -10.798 -12.455 1.00 89.56 206 LEU A N 1
ATOM 1557 C CA . LEU A 1 206 ? 8.891 -10.408 -12.049 1.00 89.56 206 LEU A CA 1
ATOM 1558 C C . LEU A 1 206 ? 8.619 -9.021 -12.617 1.00 89.56 206 LEU A C 1
ATOM 1560 O O . LEU A 1 206 ? 9.392 -8.096 -12.382 1.00 89.56 206 LEU A O 1
ATOM 1564 N N . ILE A 1 207 ? 7.513 -8.879 -13.343 1.00 91.69 207 ILE A N 1
ATOM 1565 C CA . ILE A 1 207 ? 7.020 -7.589 -13.826 1.00 91.69 207 ILE A CA 1
ATOM 1566 C C . ILE A 1 207 ? 5.580 -7.445 -13.354 1.00 91.69 207 ILE A C 1
ATOM 1568 O O . ILE A 1 207 ? 4.725 -8.265 -13.691 1.00 91.69 207 ILE A O 1
ATOM 1572 N N . VAL A 1 208 ? 5.322 -6.398 -12.580 1.00 93.56 208 VAL A N 1
ATOM 1573 C CA . VAL A 1 208 ? 4.001 -6.033 -12.079 1.00 93.56 208 VAL A CA 1
ATOM 1574 C C . VAL A 1 208 ? 3.683 -4.639 -12.596 1.00 93.56 208 VAL A C 1
ATOM 1576 O O . VAL A 1 208 ? 4.275 -3.659 -12.163 1.00 93.56 208 VAL A O 1
ATOM 1579 N N . GLU A 1 209 ? 2.752 -4.541 -13.540 1.00 89.44 209 GLU A N 1
ATOM 1580 C CA . GLU A 1 209 ? 2.408 -3.267 -14.195 1.00 89.44 209 GLU A CA 1
ATOM 1581 C C . GLU A 1 209 ? 1.572 -2.342 -13.296 1.00 89.44 209 GLU A C 1
ATOM 1583 O O . GLU A 1 209 ? 1.532 -1.129 -13.499 1.00 89.44 209 GLU A O 1
ATOM 1588 N N . SER A 1 210 ? 0.880 -2.918 -12.309 1.00 92.25 210 SER A N 1
ATOM 1589 C CA . SER A 1 210 ? 0.042 -2.181 -11.370 1.00 92.25 210 SER A CA 1
ATOM 1590 C C . SER A 1 210 ? 0.067 -2.836 -9.993 1.00 92.25 210 SER A C 1
ATOM 1592 O O . SER A 1 210 ? -0.427 -3.945 -9.801 1.00 92.25 210 SER A O 1
ATOM 1594 N N . MET A 1 211 ? 0.659 -2.134 -9.036 1.00 93.12 211 MET A N 1
ATOM 1595 C CA . MET A 1 211 ? 0.746 -2.501 -7.629 1.00 93.12 211 MET A CA 1
ATOM 1596 C C . MET A 1 211 ? 0.580 -1.240 -6.777 1.00 93.12 211 MET A C 1
ATOM 1598 O O . MET A 1 211 ? 1.034 -0.171 -7.194 1.00 93.12 211 MET A O 1
ATOM 1602 N N . PRO A 1 212 ? -0.046 -1.311 -5.592 1.00 93.88 212 PRO A N 1
ATOM 1603 C CA . PRO A 1 212 ? -0.107 -0.157 -4.709 1.00 93.88 212 PRO A CA 1
ATOM 1604 C C . PRO A 1 212 ? 1.287 0.347 -4.309 1.00 93.88 212 PRO A C 1
ATOM 1606 O O . PRO A 1 212 ? 2.177 -0.446 -3.997 1.00 93.88 212 PRO A O 1
ATOM 1609 N N . VAL A 1 213 ? 1.469 1.671 -4.286 1.00 91.44 213 VAL A N 1
ATOM 1610 C CA . VAL A 1 213 ? 2.774 2.314 -4.007 1.00 91.44 213 VAL A CA 1
ATOM 1611 C C . VAL A 1 213 ? 3.345 1.940 -2.646 1.00 91.44 213 VAL A C 1
ATOM 1613 O O . VAL A 1 213 ? 4.557 1.872 -2.496 1.00 91.44 213 VAL A O 1
ATOM 1616 N N . PHE A 1 214 ? 2.475 1.637 -1.683 1.00 92.19 214 PHE A N 1
ATOM 1617 C CA . PHE A 1 214 ? 2.871 1.167 -0.362 1.00 92.19 214 PHE A CA 1
ATOM 1618 C C . PHE A 1 214 ? 3.707 -0.121 -0.441 1.00 92.19 214 PHE A C 1
ATOM 1620 O O . PHE A 1 214 ? 4.793 -0.186 0.124 1.00 92.19 214 PHE A O 1
ATOM 1627 N N . TYR A 1 215 ? 3.263 -1.112 -1.221 1.00 92.25 215 TYR A N 1
ATOM 1628 C CA . TYR A 1 215 ? 4.013 -2.356 -1.410 1.00 92.25 215 TYR A CA 1
ATOM 1629 C C . TYR A 1 215 ? 5.308 -2.144 -2.194 1.00 92.25 215 TYR A C 1
ATOM 1631 O O . TYR A 1 215 ? 6.320 -2.759 -1.874 1.00 92.25 215 TYR A O 1
ATOM 1639 N N . ILE A 1 216 ? 5.295 -1.258 -3.197 1.00 91.56 216 ILE A N 1
ATOM 1640 C CA . ILE A 1 216 ? 6.504 -0.914 -3.960 1.00 91.56 216 ILE A CA 1
ATOM 1641 C C . ILE A 1 216 ? 7.563 -0.318 -3.029 1.00 91.56 216 ILE A C 1
ATOM 1643 O O . ILE A 1 216 ? 8.710 -0.759 -3.052 1.00 91.56 216 ILE A O 1
ATOM 1647 N N . ALA A 1 217 ? 7.177 0.659 -2.205 1.00 89.38 217 ALA A N 1
ATOM 1648 C CA . ALA A 1 217 ? 8.074 1.313 -1.261 1.00 89.38 217 ALA A CA 1
ATOM 1649 C C . ALA A 1 217 ? 8.616 0.324 -0.222 1.00 89.38 217 ALA A C 1
ATOM 1651 O O . ALA A 1 217 ? 9.823 0.292 0.000 1.00 89.38 217 ALA A O 1
ATOM 1652 N N . PHE A 1 218 ? 7.752 -0.535 0.328 1.00 89.50 218 PHE A N 1
ATOM 1653 C CA . PHE A 1 218 ? 8.158 -1.589 1.257 1.00 89.50 218 PHE A CA 1
ATOM 1654 C C . PHE A 1 218 ? 9.203 -2.531 0.641 1.00 89.50 218 PHE A C 1
ATOM 1656 O O . PHE A 1 218 ? 10.254 -2.755 1.234 1.00 89.50 218 PHE A O 1
ATOM 1663 N N . ILE A 1 219 ? 8.965 -3.041 -0.574 1.00 88.81 219 ILE A N 1
ATOM 1664 C CA . ILE A 1 219 ? 9.932 -3.911 -1.266 1.00 88.81 219 ILE A CA 1
ATOM 1665 C C . ILE A 1 219 ? 11.242 -3.157 -1.517 1.00 88.81 219 ILE A C 1
ATOM 1667 O O . ILE A 1 219 ? 12.319 -3.686 -1.252 1.00 88.81 219 ILE A O 1
ATOM 1671 N N . ALA A 1 220 ? 11.170 -1.911 -1.991 1.00 85.56 220 ALA A N 1
ATOM 1672 C CA . ALA A 1 220 ? 12.356 -1.096 -2.232 1.00 85.56 220 ALA A CA 1
ATOM 1673 C C . ALA A 1 220 ? 13.191 -0.886 -0.956 1.00 85.56 220 ALA A C 1
ATOM 1675 O O . ALA A 1 220 ? 14.418 -0.964 -1.014 1.00 85.56 220 ALA A O 1
ATOM 1676 N N . GLU A 1 221 ? 12.546 -0.665 0.189 1.00 84.31 221 GLU A N 1
ATOM 1677 C CA . GLU A 1 221 ? 13.200 -0.489 1.488 1.00 84.31 221 GLU A CA 1
ATOM 1678 C C . GLU A 1 221 ? 13.802 -1.792 2.033 1.00 84.31 221 GLU A C 1
ATOM 1680 O O . GLU A 1 221 ? 14.968 -1.814 2.440 1.00 84.31 221 GLU A O 1
ATOM 1685 N N . VAL A 1 222 ? 13.056 -2.900 1.993 1.00 82.62 222 VAL A N 1
ATOM 1686 C CA . VAL A 1 222 ? 13.548 -4.223 2.421 1.00 82.62 222 VAL A CA 1
ATOM 1687 C C . VAL A 1 222 ? 14.780 -4.629 1.608 1.00 82.62 222 VAL A C 1
ATOM 1689 O O . VAL A 1 222 ? 15.784 -5.077 2.163 1.00 82.62 222 VAL A O 1
ATOM 1692 N N . MET A 1 223 ? 14.750 -4.394 0.296 1.00 76.69 223 MET A N 1
ATOM 1693 C CA . MET A 1 223 ? 15.870 -4.717 -0.588 1.00 76.69 223 MET A CA 1
ATOM 1694 C C . MET A 1 223 ? 17.055 -3.761 -0.405 1.00 76.69 223 MET A C 1
ATOM 1696 O O . MET A 1 223 ? 18.206 -4.179 -0.515 1.00 76.69 223 MET A O 1
ATOM 1700 N N . ALA A 1 224 ? 16.806 -2.484 -0.095 1.00 72.00 224 ALA A N 1
ATOM 1701 C CA . ALA A 1 224 ? 17.865 -1.518 0.202 1.00 72.00 224 ALA A CA 1
ATOM 1702 C C . ALA A 1 224 ? 18.541 -1.763 1.562 1.00 72.00 224 ALA A C 1
ATOM 1704 O O . ALA A 1 224 ? 19.729 -1.480 1.710 1.00 72.00 224 ALA A O 1
ATOM 1705 N N . SER A 1 225 ? 17.807 -2.289 2.545 1.00 71.94 225 SER A N 1
ATOM 1706 C CA . SER A 1 225 ? 18.327 -2.585 3.888 1.00 71.94 225 SER A CA 1
ATOM 1707 C C . SER A 1 225 ? 19.121 -3.893 3.967 1.00 71.94 225 SER A C 1
ATOM 1709 O O . SER A 1 225 ? 19.812 -4.119 4.958 1.00 71.94 225 SER A O 1
ATOM 1711 N N . GLY A 1 226 ? 19.074 -4.735 2.926 1.00 64.19 226 GLY A N 1
ATOM 1712 C CA . GLY A 1 226 ? 19.848 -5.979 2.865 1.00 64.19 226 GLY A CA 1
ATOM 1713 C C . GLY A 1 226 ? 19.381 -7.041 3.863 1.00 64.19 226 GLY A C 1
ATOM 1714 O O . GLY A 1 226 ? 20.177 -7.877 4.273 1.00 64.19 226 GLY A O 1
ATOM 1715 N N . ILE A 1 227 ? 18.109 -7.003 4.277 1.00 61.50 227 ILE A N 1
ATOM 1716 C CA . ILE A 1 227 ? 17.538 -7.967 5.233 1.00 61.50 227 ILE A CA 1
ATOM 1717 C C . ILE A 1 227 ? 17.455 -9.382 4.620 1.00 61.50 227 ILE A C 1
ATOM 1719 O O . ILE A 1 227 ? 17.509 -10.378 5.345 1.00 61.50 227 ILE A O 1
ATOM 1723 N N . GLU A 1 228 ? 17.394 -9.501 3.290 1.00 52.12 228 GLU A N 1
ATOM 1724 C CA . GLU A 1 228 ? 17.488 -10.785 2.587 1.00 52.12 228 GLU A CA 1
ATOM 1725 C C . GLU A 1 228 ? 18.945 -11.259 2.452 1.00 52.12 228 GLU A C 1
ATOM 1727 O O . GLU A 1 228 ? 19.623 -11.018 1.453 1.00 52.12 228 GLU A O 1
ATOM 1732 N N . GLY A 1 229 ? 19.404 -11.995 3.466 1.00 53.34 229 GLY A N 1
ATOM 1733 C CA . GLY A 1 229 ? 20.670 -12.727 3.452 1.00 53.34 229 GLY A CA 1
ATOM 1734 C C . GLY A 1 229 ? 21.809 -11.983 4.146 1.00 53.34 229 GLY A C 1
ATOM 1735 O O . GLY A 1 229 ? 21.911 -10.766 4.095 1.00 53.34 229 GLY A O 1
ATOM 1736 N N . ASN A 1 230 ? 22.710 -12.728 4.789 1.00 53.81 230 ASN A N 1
ATOM 1737 C CA . ASN A 1 230 ? 23.882 -12.214 5.521 1.00 53.81 230 ASN A CA 1
ATOM 1738 C C . ASN A 1 230 ? 24.909 -11.437 4.658 1.00 53.81 230 ASN A C 1
ATOM 1740 O O . ASN A 1 230 ? 26.034 -11.221 5.103 1.00 53.81 230 ASN A O 1
ATOM 1744 N N . ASN A 1 231 ? 24.555 -11.031 3.439 1.00 58.44 231 ASN A N 1
ATOM 1745 C CA . ASN A 1 231 ? 25.383 -10.227 2.557 1.00 58.44 231 ASN A CA 1
ATOM 1746 C C . ASN A 1 231 ? 24.582 -8.998 2.108 1.00 58.44 231 ASN A C 1
ATOM 1748 O O . ASN A 1 231 ? 23.680 -9.143 1.278 1.00 58.44 231 ASN A O 1
ATOM 1752 N N . PRO A 1 232 ? 24.891 -7.787 2.613 1.00 60.50 232 PRO A N 1
ATOM 1753 C CA . PRO A 1 232 ? 24.278 -6.579 2.088 1.00 60.50 232 PRO A CA 1
ATOM 1754 C C . PRO A 1 232 ? 24.648 -6.477 0.608 1.00 60.50 232 PRO A C 1
ATOM 1756 O O . PRO A 1 232 ? 25.815 -6.272 0.267 1.00 60.50 232 PRO A O 1
ATOM 1759 N N . ARG A 1 233 ? 23.666 -6.670 -0.281 1.00 66.75 233 ARG A N 1
ATOM 1760 C CA . ARG A 1 233 ? 23.875 -6.562 -1.728 1.00 66.75 233 ARG A CA 1
ATOM 1761 C C . ARG A 1 233 ? 24.475 -5.196 -2.014 1.00 66.75 233 ARG A C 1
ATOM 1763 O O . ARG A 1 233 ? 23.850 -4.167 -1.744 1.00 66.75 233 ARG A O 1
ATOM 1770 N N . ARG A 1 234 ? 25.695 -5.165 -2.546 1.00 72.44 234 ARG A N 1
ATOM 1771 C CA . ARG A 1 234 ? 26.351 -3.897 -2.840 1.00 72.44 234 ARG A CA 1
ATOM 1772 C C . ARG A 1 234 ? 25.640 -3.258 -4.022 1.00 72.44 234 ARG A C 1
ATOM 1774 O O . ARG A 1 234 ? 25.682 -3.752 -5.146 1.00 72.44 234 ARG A O 1
ATOM 1781 N N . GLN A 1 235 ? 24.950 -2.158 -3.758 1.00 74.38 235 GLN A N 1
ATOM 1782 C CA . GLN A 1 235 ? 24.344 -1.363 -4.809 1.00 74.38 235 GLN A CA 1
ATOM 1783 C C . GLN A 1 235 ? 25.448 -0.765 -5.690 1.00 74.38 235 GLN A C 1
ATOM 1785 O O . GLN A 1 235 ? 26.294 -0.017 -5.199 1.00 74.38 235 GLN A O 1
ATOM 1790 N N . ILE A 1 236 ? 25.424 -1.076 -6.988 1.00 75.44 236 ILE A N 1
ATOM 1791 C CA . ILE A 1 236 ? 26.378 -0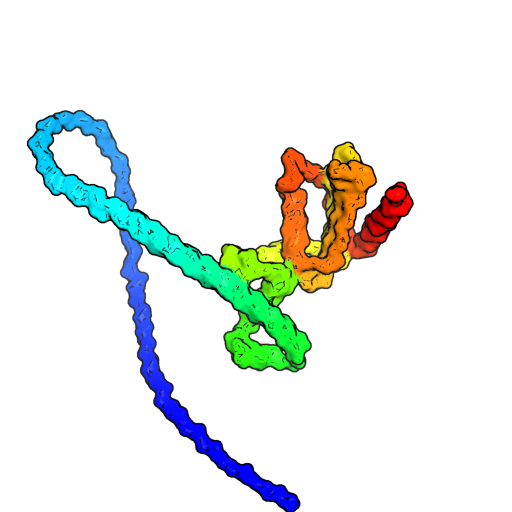.514 -7.955 1.00 75.44 236 ILE A CA 1
ATOM 1792 C C . ILE A 1 236 ? 25.838 0.811 -8.487 1.00 75.44 236 ILE A C 1
ATOM 1794 O O . ILE A 1 236 ? 26.564 1.800 -8.568 1.00 75.44 236 ILE A O 1
ATOM 1798 N N . VAL A 1 237 ? 24.555 0.836 -8.861 1.00 82.00 237 VAL A N 1
ATOM 1799 C CA . VAL A 1 237 ? 23.950 1.972 -9.567 1.00 82.00 237 VAL A CA 1
ATOM 1800 C C . VAL A 1 237 ? 22.560 2.274 -9.017 1.00 82.00 237 VAL A C 1
ATOM 1802 O O . VAL A 1 237 ? 21.755 1.368 -8.800 1.00 82.00 237 VAL A O 1
ATOM 1805 N N . ARG A 1 238 ? 22.265 3.567 -8.837 1.00 87.94 238 ARG A N 1
ATOM 1806 C CA . ARG A 1 238 ? 20.912 4.120 -8.689 1.00 87.94 238 ARG A CA 1
ATOM 1807 C C . ARG A 1 238 ? 20.728 5.230 -9.707 1.00 87.94 238 ARG A C 1
ATOM 1809 O O . ARG A 1 238 ? 21.494 6.190 -9.689 1.00 87.94 238 ARG A O 1
ATOM 1816 N N . GLN A 1 239 ? 19.727 5.122 -10.569 1.00 91.06 239 GLN A N 1
ATOM 1817 C CA . GLN A 1 239 ? 19.441 6.134 -11.584 1.00 91.06 239 GLN A CA 1
ATOM 1818 C C . GLN A 1 239 ? 17.941 6.395 -11.675 1.00 91.06 239 GLN A C 1
ATOM 1820 O O . GLN A 1 239 ? 17.136 5.479 -11.528 1.00 91.06 239 GLN A O 1
ATOM 1825 N N . SER A 1 240 ? 17.579 7.652 -11.919 1.00 91.94 240 SER A N 1
ATOM 1826 C CA . SER A 1 240 ? 16.239 8.011 -12.377 1.00 91.94 240 SER A CA 1
ATOM 1827 C C . SER A 1 240 ? 16.264 8.041 -13.900 1.00 91.94 240 SER A C 1
ATOM 1829 O O . SER A 1 240 ? 17.122 8.714 -14.473 1.00 91.94 240 SER A O 1
ATOM 1831 N N . ILE A 1 241 ? 15.369 7.297 -14.542 1.00 92.38 241 ILE A N 1
ATOM 1832 C CA . ILE A 1 241 ? 15.298 7.165 -16.000 1.00 92.38 241 ILE A CA 1
ATOM 1833 C C . ILE A 1 241 ? 13.903 7.560 -16.505 1.00 92.38 241 ILE A C 1
ATOM 1835 O O . ILE A 1 241 ? 12.912 7.323 -15.805 1.00 92.38 241 ILE A O 1
ATOM 1839 N N . PRO A 1 242 ? 13.781 8.155 -17.702 1.00 94.31 242 PRO A N 1
ATOM 1840 C CA . PRO A 1 242 ? 12.484 8.453 -18.300 1.00 94.31 242 PRO A CA 1
ATOM 1841 C C . PRO A 1 242 ? 11.753 7.169 -18.726 1.00 94.31 242 PRO A C 1
ATOM 1843 O O . PRO A 1 242 ? 12.360 6.120 -18.950 1.00 94.31 242 PRO A O 1
ATOM 1846 N N . PHE A 1 243 ? 10.431 7.247 -18.898 1.00 91.38 243 PHE A N 1
ATOM 1847 C CA . PHE A 1 243 ? 9.613 6.096 -19.312 1.00 91.38 243 PHE A CA 1
ATOM 1848 C C . PHE A 1 243 ? 10.006 5.480 -20.660 1.00 91.38 243 PHE A C 1
ATOM 1850 O O . PHE A 1 243 ? 9.853 4.274 -20.818 1.00 91.38 243 PHE A O 1
ATOM 1857 N N . SER A 1 244 ? 10.552 6.257 -21.598 1.00 89.50 244 SER A N 1
ATOM 1858 C CA . SER A 1 244 ? 11.074 5.706 -22.855 1.00 89.50 244 SER A CA 1
ATOM 1859 C C . SER A 1 244 ? 12.179 4.677 -22.601 1.00 89.50 244 SER A C 1
ATOM 1861 O O . SER A 1 244 ? 12.123 3.566 -23.117 1.00 89.50 244 SER A O 1
ATOM 1863 N N . GLU A 1 245 ? 13.130 5.005 -21.725 1.00 89.94 245 GLU A N 1
ATOM 1864 C CA . GLU A 1 245 ? 14.215 4.097 -21.338 1.00 89.94 245 GLU A CA 1
ATOM 1865 C C . GLU A 1 245 ? 13.718 2.946 -20.451 1.00 89.94 245 GLU A C 1
ATOM 1867 O O . GLU A 1 245 ? 14.222 1.825 -20.537 1.00 89.94 245 GLU A O 1
ATOM 1872 N N . ARG A 1 246 ? 12.705 3.189 -19.606 1.00 90.44 246 ARG A N 1
ATOM 1873 C CA . ARG A 1 246 ? 12.018 2.123 -18.856 1.00 90.44 246 ARG A CA 1
ATOM 1874 C C . ARG A 1 246 ? 11.448 1.075 -19.812 1.00 90.44 246 ARG A C 1
ATOM 1876 O O . ARG A 1 246 ? 11.645 -0.115 -19.584 1.00 90.44 246 ARG A O 1
ATOM 1883 N N . ASP A 1 247 ? 10.744 1.504 -20.855 1.00 88.50 247 ASP A N 1
ATOM 1884 C CA . ASP A 1 247 ? 10.067 0.605 -21.792 1.00 88.50 247 ASP A CA 1
ATOM 1885 C C . ASP A 1 247 ? 11.071 -0.225 -22.594 1.00 88.50 247 ASP A C 1
ATOM 1887 O O . ASP A 1 247 ? 10.868 -1.426 -22.773 1.00 88.50 247 ASP A O 1
ATOM 1891 N N . GLU A 1 248 ? 12.203 0.371 -22.974 1.00 86.81 248 GLU A N 1
ATOM 1892 C CA . GLU A 1 248 ? 13.334 -0.350 -23.566 1.00 86.81 248 GLU A CA 1
ATOM 1893 C C . GLU A 1 248 ? 13.889 -1.423 -22.617 1.00 86.81 248 GLU A C 1
ATOM 1895 O O . GLU A 1 248 ? 14.079 -2.572 -23.023 1.00 86.81 248 GLU A O 1
ATOM 1900 N N . LYS A 1 249 ? 14.087 -1.096 -21.331 1.00 82.56 249 LYS A N 1
ATOM 1901 C CA . LYS A 1 249 ? 14.559 -2.060 -20.320 1.00 82.56 249 LYS A CA 1
ATOM 1902 C C . LYS A 1 249 ? 13.552 -3.182 -20.063 1.00 82.56 249 LYS A C 1
ATOM 1904 O O . LYS A 1 249 ? 13.954 -4.337 -19.937 1.00 82.56 249 LYS A O 1
ATOM 1909 N N . ILE A 1 250 ? 12.256 -2.868 -20.012 1.00 85.19 250 ILE A N 1
ATOM 1910 C CA . ILE A 1 250 ? 11.185 -3.868 -19.883 1.00 85.19 250 ILE A CA 1
ATOM 1911 C C . ILE A 1 250 ? 11.164 -4.782 -21.113 1.00 85.19 250 ILE A C 1
ATOM 1913 O O . ILE A 1 250 ? 11.084 -6.001 -20.966 1.00 85.19 250 ILE A O 1
ATOM 1917 N N . ALA A 1 251 ? 11.252 -4.219 -22.321 1.00 86.19 251 ALA A N 1
ATOM 1918 C CA . ALA A 1 251 ? 11.273 -4.987 -23.563 1.00 86.19 251 ALA A CA 1
ATOM 1919 C C . ALA A 1 251 ? 12.491 -5.917 -23.629 1.00 86.19 251 ALA A C 1
ATOM 1921 O O . ALA A 1 251 ? 12.341 -7.096 -23.953 1.00 86.19 251 ALA A O 1
ATOM 1922 N N . PHE A 1 252 ? 13.667 -5.416 -23.241 1.00 80.56 252 PHE A N 1
ATOM 1923 C CA . PHE A 1 252 ? 14.881 -6.217 -23.125 1.00 80.56 252 PHE A CA 1
ATOM 1924 C C . PHE A 1 252 ? 14.696 -7.377 -22.140 1.00 80.56 252 PHE A C 1
ATOM 1926 O O . PHE A 1 252 ? 14.880 -8.530 -22.529 1.00 80.56 252 PHE A O 1
ATOM 1933 N N . ALA A 1 253 ? 14.242 -7.101 -20.910 1.00 79.62 253 ALA A N 1
ATOM 1934 C CA . ALA A 1 253 ? 13.998 -8.138 -19.906 1.00 79.62 253 ALA A CA 1
ATOM 1935 C C . ALA A 1 253 ? 13.021 -9.210 -20.419 1.00 79.62 253 ALA A C 1
ATOM 1937 O O . ALA A 1 253 ? 13.286 -10.404 -20.302 1.00 79.62 253 ALA A O 1
ATOM 1938 N N . ARG A 1 254 ? 11.925 -8.798 -21.069 1.00 82.06 254 ARG A N 1
ATOM 1939 C CA . ARG A 1 254 ? 10.961 -9.719 -21.692 1.00 82.06 254 ARG A CA 1
ATOM 1940 C C . ARG A 1 254 ? 11.591 -10.571 -22.798 1.00 82.06 254 ARG A C 1
ATOM 1942 O O . ARG A 1 254 ? 11.305 -11.765 -22.859 1.00 82.06 254 ARG A O 1
ATOM 1949 N N . SER A 1 255 ? 12.435 -9.983 -23.651 1.00 79.88 255 SER A N 1
ATOM 1950 C CA . SER A 1 255 ? 13.115 -10.703 -24.736 1.00 79.88 255 SER A CA 1
ATOM 1951 C C . SER A 1 255 ? 14.114 -11.738 -24.222 1.00 79.88 255 SER A C 1
ATOM 1953 O O . SER A 1 255 ? 14.133 -12.860 -24.724 1.00 79.88 255 SER A O 1
ATOM 1955 N N . GLU A 1 256 ? 14.868 -11.412 -23.170 1.00 73.75 256 GLU A N 1
ATOM 1956 C CA . GLU A 1 256 ? 15.794 -12.356 -22.545 1.00 73.75 256 GLU A CA 1
ATOM 1957 C C . GLU A 1 256 ? 15.032 -13.528 -21.920 1.00 73.75 256 GLU A C 1
ATOM 1959 O O . GLU A 1 256 ? 15.348 -14.679 -22.207 1.00 73.75 256 GLU A O 1
ATOM 1964 N N . ILE A 1 257 ? 13.948 -13.274 -21.176 1.00 72.75 257 ILE A N 1
ATOM 1965 C CA . ILE A 1 257 ? 13.093 -14.347 -20.632 1.00 72.75 257 ILE A CA 1
ATOM 1966 C C . ILE A 1 257 ? 12.567 -15.261 -21.748 1.00 72.75 257 ILE A C 1
ATOM 1968 O O . ILE A 1 257 ? 12.542 -16.482 -21.583 1.00 72.75 257 ILE A O 1
ATOM 1972 N N . ALA A 1 258 ? 12.124 -14.688 -22.873 1.00 78.62 258 ALA A N 1
ATOM 1973 C CA . ALA A 1 258 ? 11.619 -15.461 -24.005 1.00 78.62 258 ALA A CA 1
ATOM 1974 C C . ALA A 1 258 ? 12.712 -16.361 -24.602 1.00 78.62 258 ALA A C 1
ATOM 1976 O O . ALA A 1 258 ? 12.498 -17.563 -24.747 1.00 78.62 258 ALA A O 1
ATOM 1977 N N . ARG A 1 259 ? 13.907 -15.806 -24.838 1.00 73.50 259 ARG A N 1
ATOM 1978 C CA . ARG A 1 259 ? 15.073 -16.554 -25.321 1.00 73.50 259 ARG A CA 1
ATOM 1979 C C . ARG A 1 259 ? 15.447 -17.699 -24.379 1.00 73.50 259 ARG A C 1
ATOM 1981 O O . ARG A 1 259 ? 15.666 -18.816 -24.838 1.00 73.50 259 ARG A O 1
ATOM 1988 N N . TYR A 1 260 ? 15.474 -17.443 -23.071 1.00 67.19 260 TYR A N 1
ATOM 1989 C CA . TYR A 1 260 ? 15.779 -18.469 -22.071 1.00 67.19 260 TYR A CA 1
ATOM 1990 C C . TYR A 1 260 ? 14.772 -19.626 -22.095 1.00 67.19 260 TYR A C 1
ATOM 1992 O O . TYR A 1 260 ? 15.174 -20.789 -22.014 1.00 67.19 260 TYR A O 1
ATOM 2000 N N . ARG A 1 261 ? 13.473 -19.329 -22.253 1.00 73.81 261 ARG A N 1
ATOM 2001 C CA . ARG A 1 261 ? 12.421 -20.356 -22.361 1.00 73.81 261 ARG A CA 1
ATOM 2002 C C . ARG A 1 261 ? 12.585 -21.244 -23.592 1.00 73.81 261 ARG A C 1
ATOM 2004 O O . ARG A 1 261 ? 12.299 -22.428 -23.500 1.00 73.81 261 ARG A O 1
ATOM 2011 N N . GLU A 1 262 ? 13.046 -20.697 -24.713 1.00 80.38 262 GLU A N 1
ATOM 2012 C CA . GLU A 1 262 ? 13.257 -21.456 -25.955 1.00 80.38 262 GLU A CA 1
ATOM 2013 C C . GLU A 1 262 ? 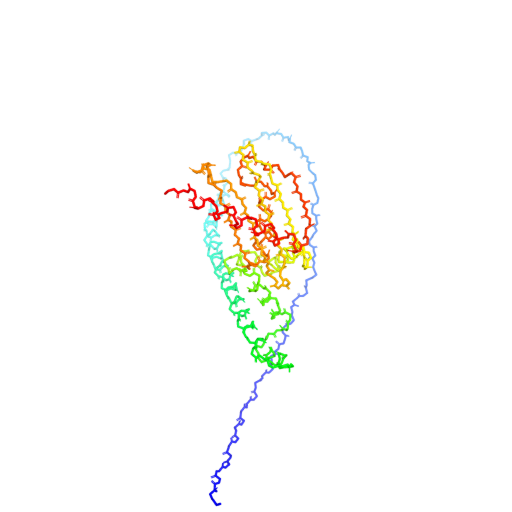14.495 -22.363 -25.899 1.00 80.38 262 GLU A C 1
ATOM 2015 O O . GLU A 1 262 ? 14.538 -23.399 -26.557 1.00 80.38 262 GLU A O 1
ATOM 2020 N N . THR A 1 263 ? 15.506 -21.993 -25.109 1.00 71.75 263 THR A N 1
ATOM 2021 C CA . THR A 1 263 ? 16.759 -22.759 -24.988 1.00 71.75 263 THR A CA 1
ATOM 2022 C C . THR A 1 263 ? 16.707 -23.919 -23.993 1.00 71.75 263 THR A C 1
ATOM 2024 O O . THR A 1 263 ? 17.660 -24.699 -23.936 1.00 71.75 263 THR A O 1
ATOM 2027 N N . ARG A 1 264 ? 15.626 -24.058 -23.212 1.00 59.62 264 ARG A N 1
ATOM 2028 C CA . ARG A 1 264 ? 15.437 -25.189 -22.294 1.00 59.62 264 ARG A CA 1
ATOM 2029 C C . ARG A 1 264 ? 14.581 -26.281 -22.962 1.00 59.62 264 ARG A C 1
ATOM 2031 O O . ARG A 1 264 ? 13.452 -25.974 -23.340 1.00 59.62 264 ARG A O 1
ATOM 2038 N N . PRO A 1 265 ? 15.106 -27.509 -23.131 1.00 56.12 265 PRO A N 1
ATOM 2039 C CA . PRO A 1 265 ? 14.345 -28.646 -23.650 1.00 56.12 265 PRO A CA 1
ATOM 2040 C C . PRO A 1 265 ? 13.250 -29.123 -22.688 1.00 56.12 265 PRO A C 1
ATOM 2042 O O . PRO A 1 265 ? 13.402 -28.922 -21.460 1.00 56.12 265 PRO A O 1
#